Protein AF-A0A9D2KCR5-F1 (afdb_monomer)

Mean predicted aligned error: 9.75 Å

Secondary structure (DSSP, 8-state):
---HHHHTT------------S-HHHHHHHHHHIIIIIHHHHHHHHHHHHHHHHHHHHHHTTS--S-HHHHHHHHHHHHHHHHHHHHHHGGG--SHHHHHHHHHHHHHHHHHHHHHHHHHHHHHHHSS--HHHHHHHHHHHHHHHHHHHHHHHHHHHHHHHHHHHHHHHHHHHTTTTSS--

Solvent-accessible surface area (backbone atoms only — not comparable to full-atom values): 10513 Å² total; per-residue (Å²): 132,78,61,65,75,64,66,74,69,74,83,79,88,85,82,84,72,86,80,81,91,62,57,61,66,58,47,51,52,37,46,47,50,38,59,71,73,49,42,58,57,44,52,54,36,50,53,54,38,51,56,44,50,53,50,45,51,31,34,78,72,68,76,38,88,67,61,60,68,62,46,49,50,53,40,50,53,37,52,52,50,38,52,51,51,51,61,72,48,48,81,74,45,77,41,70,61,60,40,48,41,52,53,48,53,53,50,49,56,51,52,51,48,53,53,52,50,52,53,51,54,46,26,73,75,64,79,50,82,51,69,74,53,52,52,51,51,47,66,71,42,45,66,59,52,52,51,50,47,51,54,44,47,35,33,49,49,53,55,46,50,59,62,50,54,62,66,60,60,61,59,56,65,64,60,71,73,70,80,79,127

Structure (mmCIF, N/CA/C/O backbone):
data_AF-A0A9D2KCR5-F1
#
_entry.id   AF-A0A9D2KCR5-F1
#
loop_
_atom_site.group_PDB
_atom_site.id
_atom_site.type_symbol
_atom_site.label_atom_id
_atom_site.label_alt_id
_atom_site.label_comp_id
_atom_site.label_asym_id
_atom_site.label_entity_id
_atom_site.label_seq_id
_atom_site.pdbx_PDB_ins_code
_atom_site.Cartn_x
_atom_site.Cartn_y
_atom_site.Cartn_z
_atom_site.occupancy
_atom_site.B_iso_or_equiv
_atom_site.auth_seq_id
_atom_site.auth_comp_id
_atom_site.auth_asym_id
_atom_site.auth_atom_id
_atom_site.pdbx_PDB_model_num
ATOM 1 N N . MET A 1 1 ? 2.783 -10.255 22.895 1.00 39.69 1 MET A N 1
ATOM 2 C CA . MET A 1 1 ? 1.742 -10.521 21.880 1.00 39.69 1 MET A CA 1
ATOM 3 C C . MET A 1 1 ? 2.266 -9.993 20.554 1.00 39.69 1 MET A C 1
ATOM 5 O O . MET A 1 1 ? 2.788 -8.886 20.535 1.00 39.69 1 MET A O 1
ATOM 9 N N . LYS A 1 2 ? 2.327 -10.847 19.525 1.00 41.62 2 LYS A N 1
ATOM 10 C CA . LYS A 1 2 ? 2.995 -10.549 18.247 1.00 41.62 2 LYS A CA 1
ATOM 11 C C . LYS A 1 2 ? 2.178 -9.501 17.489 1.00 41.62 2 LYS A C 1
ATOM 13 O O . LYS A 1 2 ? 0.972 -9.672 17.373 1.00 41.62 2 LYS A O 1
ATOM 18 N N . LYS A 1 3 ? 2.838 -8.445 17.002 1.00 45.56 3 LYS A N 1
ATOM 19 C CA . LYS A 1 3 ? 2.246 -7.369 16.193 1.00 45.56 3 LYS A CA 1
ATOM 20 C C . LYS A 1 3 ? 1.501 -7.987 15.001 1.00 45.56 3 LYS A C 1
ATOM 22 O O . LYS A 1 3 ? 2.139 -8.480 14.066 1.00 45.56 3 LYS A O 1
ATOM 27 N N . LEU A 1 4 ? 0.173 -8.042 15.088 1.00 49.22 4 LEU A N 1
ATOM 28 C CA . LEU A 1 4 ? -0.696 -8.797 14.180 1.00 49.22 4 LEU A CA 1
ATOM 29 C C . LEU A 1 4 ? -0.550 -8.290 12.736 1.00 49.22 4 LEU A C 1
ATOM 31 O O . LEU A 1 4 ? -0.383 -9.088 11.816 1.00 49.22 4 LEU A O 1
ATOM 35 N N . LEU A 1 5 ? -0.501 -6.966 12.559 1.00 50.56 5 LEU A N 1
ATOM 36 C CA . LEU A 1 5 ? -0.357 -6.323 11.251 1.00 50.56 5 LEU A CA 1
ATOM 37 C C . LEU A 1 5 ? 1.034 -6.522 10.633 1.00 50.56 5 LEU A C 1
ATOM 39 O O . LEU A 1 5 ? 1.146 -6.729 9.428 1.00 50.56 5 LEU A O 1
ATOM 43 N N . ILE A 1 6 ? 2.091 -6.529 11.452 1.00 50.03 6 ILE A N 1
ATOM 44 C CA . ILE A 1 6 ? 3.472 -6.727 10.977 1.00 50.03 6 ILE A CA 1
ATOM 45 C C . ILE A 1 6 ? 3.728 -8.192 10.597 1.00 50.03 6 ILE A C 1
ATOM 47 O O . ILE A 1 6 ? 4.463 -8.477 9.655 1.00 50.03 6 ILE A O 1
ATOM 51 N N . THR A 1 7 ? 3.089 -9.137 11.292 1.00 44.44 7 THR A N 1
ATOM 52 C CA . THR A 1 7 ? 3.279 -10.577 11.042 1.00 44.44 7 THR A CA 1
ATOM 53 C C . THR A 1 7 ? 2.619 -11.028 9.729 1.00 44.44 7 THR A C 1
ATOM 55 O O . THR A 1 7 ? 3.135 -11.919 9.062 1.00 44.44 7 THR A O 1
ATOM 58 N N . LEU A 1 8 ? 1.535 -10.372 9.303 1.00 46.03 8 LEU A N 1
ATOM 59 C CA . LEU A 1 8 ? 0.873 -10.617 8.012 1.00 46.03 8 LEU A CA 1
ATOM 60 C C . LEU A 1 8 ? 1.656 -10.067 6.800 1.00 46.03 8 LEU A C 1
ATOM 62 O O . LEU A 1 8 ? 1.304 -10.361 5.661 1.00 46.03 8 LEU A O 1
ATOM 66 N N . LEU A 1 9 ? 2.723 -9.292 7.026 1.00 47.50 9 LEU A N 1
ATOM 67 C CA . LEU A 1 9 ? 3.439 -8.546 5.985 1.00 47.50 9 LEU A CA 1
ATOM 68 C C . LEU A 1 9 ? 4.612 -9.318 5.339 1.00 47.50 9 LEU A C 1
ATOM 70 O O . LEU A 1 9 ? 5.117 -8.879 4.309 1.00 47.50 9 LEU A O 1
ATOM 74 N N . PHE A 1 10 ? 5.041 -10.452 5.913 1.00 38.12 10 PHE A N 1
ATOM 75 C CA . PHE A 1 10 ? 6.362 -11.061 5.647 1.00 38.12 10 PHE A CA 1
ATOM 76 C C . PHE A 1 10 ? 6.374 -12.404 4.892 1.00 38.12 10 PHE A C 1
ATOM 78 O O . PHE A 1 10 ? 7.336 -13.166 4.980 1.00 38.12 10 PHE A O 1
ATOM 85 N N . VAL A 1 11 ? 5.327 -12.726 4.137 1.00 39.50 11 VAL A N 1
ATOM 86 C CA . VAL A 1 11 ? 5.097 -14.106 3.701 1.00 39.50 11 VAL A CA 1
ATOM 87 C C . VAL A 1 11 ? 5.237 -14.302 2.173 1.00 39.50 11 VAL A C 1
ATOM 89 O O . VAL A 1 11 ? 4.313 -14.053 1.409 1.00 39.50 11 VAL A O 1
ATOM 92 N N . PHE A 1 12 ? 6.418 -14.834 1.816 1.00 39.56 12 PHE A N 1
ATOM 93 C CA . PHE A 1 12 ? 6.778 -15.751 0.712 1.00 39.56 12 PHE A CA 1
ATOM 94 C C . PHE A 1 12 ? 7.396 -15.249 -0.613 1.00 39.56 12 PHE A C 1
ATOM 96 O O . PHE A 1 12 ? 6.789 -14.569 -1.433 1.00 39.56 12 PHE A O 1
ATOM 103 N N . ILE A 1 13 ? 8.624 -15.752 -0.820 1.00 42.72 13 ILE A N 1
ATOM 104 C CA . ILE A 1 13 ? 9.398 -15.885 -2.060 1.00 42.72 13 ILE A CA 1
ATOM 105 C C . ILE A 1 13 ? 9.227 -17.337 -2.545 1.00 42.72 13 ILE A C 1
ATOM 107 O O . ILE A 1 13 ? 9.381 -18.251 -1.735 1.00 42.72 13 ILE A O 1
ATOM 111 N N . THR A 1 14 ? 8.951 -17.552 -3.837 1.00 39.84 14 THR A N 1
ATOM 112 C CA . THR A 1 14 ? 9.667 -18.449 -4.788 1.00 39.84 14 THR A CA 1
ATOM 113 C C . THR A 1 14 ? 8.770 -18.938 -5.941 1.00 39.84 14 THR A C 1
ATOM 115 O O . THR A 1 14 ? 7.609 -19.270 -5.735 1.00 39.84 14 THR A O 1
ATOM 118 N N . ALA A 1 15 ? 9.407 -19.056 -7.119 1.00 34.38 15 ALA A N 1
ATOM 119 C CA . ALA A 1 15 ? 9.077 -19.864 -8.308 1.00 34.38 15 ALA A CA 1
ATOM 120 C C . ALA A 1 15 ? 8.532 -19.151 -9.576 1.00 34.38 15 ALA A C 1
ATOM 122 O O . ALA A 1 15 ? 7.336 -19.007 -9.792 1.00 34.38 15 ALA A O 1
ATOM 123 N N . GLY A 1 16 ? 9.508 -18.785 -10.422 1.00 34.06 16 GLY A N 1
ATOM 124 C CA . GLY A 1 16 ? 9.622 -18.849 -11.892 1.00 34.06 16 GLY A CA 1
ATOM 125 C C . GLY A 1 16 ? 8.419 -18.949 -12.843 1.00 34.06 16 GLY A C 1
ATOM 126 O O . GLY A 1 16 ? 7.709 -19.946 -12.858 1.00 34.06 16 GLY A O 1
ATOM 127 N N . LEU A 1 17 ? 8.399 -18.022 -13.812 1.00 33.78 17 LEU A N 1
ATOM 128 C CA . LEU A 1 17 ? 8.404 -18.283 -15.265 1.00 33.78 17 LEU A CA 1
ATOM 129 C C . LEU A 1 17 ? 8.920 -17.024 -15.993 1.00 33.78 17 LEU A C 1
ATOM 131 O O . LEU A 1 17 ? 8.581 -15.903 -15.624 1.00 33.78 17 LEU A O 1
ATOM 135 N N . CYS A 1 18 ? 9.807 -17.213 -16.973 1.00 41.25 18 CYS A N 1
ATOM 136 C CA . 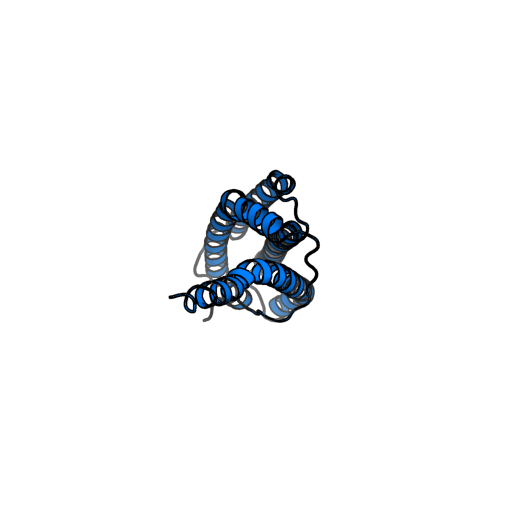CYS A 1 18 ? 10.602 -16.162 -17.609 1.00 41.25 18 CYS A CA 1
ATOM 137 C C . CYS A 1 18 ? 10.101 -15.896 -19.031 1.00 41.25 18 CYS A C 1
ATOM 139 O O . CYS A 1 18 ? 10.096 -16.827 -19.827 1.00 41.25 18 CYS A O 1
ATOM 141 N N . PHE A 1 19 ? 9.777 -14.640 -19.348 1.00 41.84 19 PHE A N 1
ATOM 142 C CA . PHE A 1 19 ? 9.933 -14.064 -20.688 1.00 41.84 19 PHE A CA 1
ATOM 143 C C . PHE A 1 19 ? 10.240 -12.570 -20.513 1.00 41.84 19 PHE A C 1
ATOM 145 O O . PHE A 1 19 ? 9.329 -11.770 -20.318 1.00 41.84 19 PHE A O 1
ATOM 152 N N . ALA A 1 20 ? 11.526 -12.206 -20.512 1.00 57.03 20 ALA A N 1
ATOM 153 C CA . ALA A 1 20 ? 11.928 -10.818 -20.726 1.00 57.03 20 ALA A CA 1
ATOM 154 C C . ALA A 1 20 ? 11.802 -10.532 -22.232 1.00 57.03 20 ALA A C 1
ATOM 156 O O . ALA A 1 20 ? 12.386 -11.248 -23.045 1.00 57.03 20 ALA A O 1
ATOM 157 N N . GLY A 1 21 ? 10.976 -9.556 -22.598 1.00 63.78 21 GLY A N 1
ATOM 158 C CA . GLY A 1 21 ? 10.816 -9.064 -23.965 1.00 63.78 21 GLY A CA 1
ATOM 159 C C . GLY A 1 21 ? 11.800 -7.944 -24.317 1.00 63.78 21 GLY A C 1
ATOM 160 O O . GLY A 1 21 ? 12.014 -7.695 -25.501 1.00 63.78 21 GLY A O 1
ATOM 161 N N . SER A 1 22 ? 12.401 -7.297 -23.313 1.00 78.19 22 SER A N 1
ATOM 162 C CA . SER A 1 22 ? 13.404 -6.234 -23.481 1.00 78.19 22 SER A CA 1
ATOM 163 C C . SER A 1 22 ? 14.833 -6.753 -23.322 1.00 78.19 22 SER A C 1
ATOM 165 O O . SER A 1 22 ? 15.065 -7.792 -22.695 1.00 78.19 22 SER A O 1
ATOM 167 N N . SER A 1 23 ? 15.814 -6.006 -23.837 1.00 83.19 23 SER A N 1
ATOM 168 C CA . SER A 1 23 ? 17.224 -6.325 -23.593 1.00 83.19 23 SER A CA 1
ATOM 169 C C . SER A 1 23 ? 17.607 -6.118 -22.122 1.00 83.19 23 SER A C 1
ATOM 171 O O . SER A 1 23 ? 17.010 -5.325 -21.389 1.00 83.19 23 SER A O 1
ATOM 173 N N . MET A 1 24 ? 18.641 -6.833 -21.681 1.00 82.12 24 MET A N 1
ATOM 174 C CA . MET A 1 24 ? 19.144 -6.767 -20.308 1.00 82.12 24 MET A CA 1
ATOM 175 C C . MET A 1 24 ? 19.605 -5.349 -19.932 1.00 82.12 24 MET A C 1
ATOM 177 O O . MET A 1 24 ? 19.370 -4.888 -18.815 1.00 82.12 24 MET A O 1
ATOM 181 N N . GLU A 1 25 ? 20.242 -4.648 -20.865 1.00 84.50 25 GLU A N 1
ATOM 182 C CA . GLU A 1 25 ? 20.737 -3.281 -20.724 1.00 84.50 25 GLU A CA 1
ATOM 183 C C . GLU A 1 25 ? 19.596 -2.274 -20.560 1.00 84.50 25 GLU A C 1
ATOM 185 O O . GLU A 1 25 ? 19.659 -1.432 -19.662 1.00 84.50 25 GLU A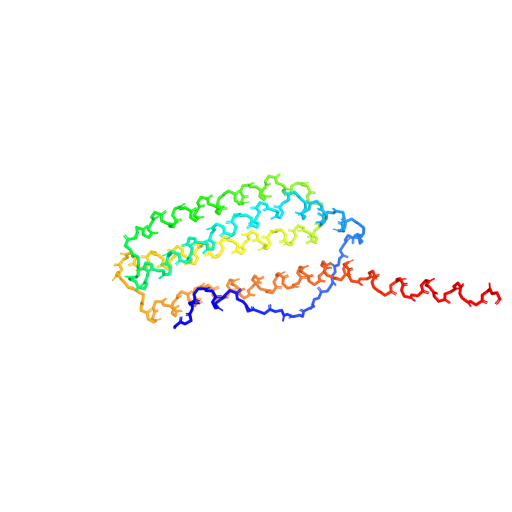 O 1
ATOM 190 N N . GLU A 1 26 ? 18.536 -2.387 -21.365 1.00 86.19 26 GLU A N 1
ATOM 191 C CA . GLU A 1 26 ? 17.348 -1.528 -21.261 1.00 86.19 26 GLU A CA 1
ATOM 192 C C . GLU A 1 26 ? 16.656 -1.709 -19.907 1.0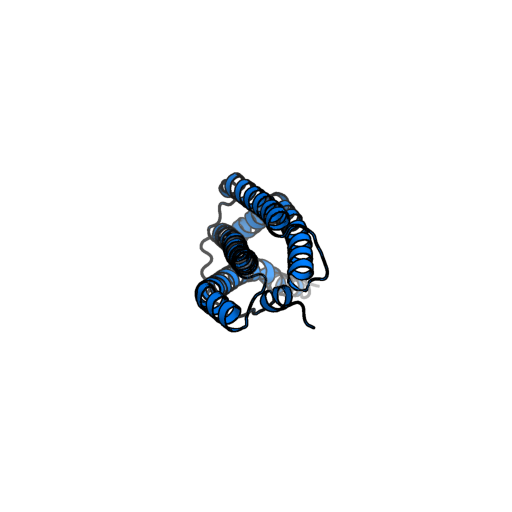0 86.19 26 GLU A C 1
ATOM 194 O O . GLU A 1 26 ? 16.327 -0.725 -19.243 1.00 86.19 26 GLU A O 1
ATOM 199 N N . ILE A 1 27 ? 16.507 -2.958 -19.448 1.00 84.75 27 ILE A N 1
ATOM 200 C CA . ILE A 1 27 ? 15.905 -3.259 -18.141 1.00 84.75 27 ILE A CA 1
ATOM 201 C C . ILE A 1 27 ? 16.770 -2.687 -17.013 1.00 84.75 27 ILE A C 1
ATOM 203 O O . ILE A 1 27 ? 16.240 -2.083 -16.083 1.00 84.75 27 ILE A O 1
ATOM 207 N N . LYS A 1 28 ? 18.102 -2.829 -17.082 1.00 85.38 28 LYS A N 1
ATOM 208 C CA . LYS A 1 28 ? 19.024 -2.252 -16.086 1.00 85.38 28 LYS A CA 1
ATOM 209 C C . LYS A 1 28 ? 18.951 -0.729 -16.050 1.00 85.38 28 LYS A C 1
ATOM 211 O O . LYS A 1 28 ? 18.963 -0.157 -14.961 1.00 85.38 28 LYS A O 1
ATOM 216 N N . GLN A 1 29 ? 18.892 -0.077 -17.209 1.00 89.44 29 GLN A N 1
ATOM 217 C CA . GLN A 1 29 ? 18.794 1.377 -17.295 1.00 89.44 29 GLN A CA 1
ATOM 218 C C . GLN A 1 29 ? 17.494 1.876 -16.659 1.00 89.44 29 GLN A C 1
ATOM 220 O O . GLN A 1 29 ? 17.530 2.752 -15.794 1.00 89.44 29 GLN A O 1
ATOM 225 N N . ASP A 1 30 ? 16.363 1.284 -17.035 1.00 88.38 30 ASP A N 1
ATOM 226 C CA . ASP A 1 30 ? 15.059 1.637 -16.479 1.00 88.38 30 ASP A CA 1
ATOM 227 C C . ASP A 1 30 ? 14.961 1.329 -14.986 1.00 88.38 30 ASP A C 1
ATOM 229 O O . ASP A 1 30 ? 14.415 2.125 -14.226 1.00 88.38 30 ASP A O 1
ATOM 233 N N . LEU A 1 31 ? 15.527 0.206 -14.537 1.00 86.44 31 LEU A N 1
ATOM 234 C CA . LEU A 1 31 ? 15.596 -0.130 -13.118 1.00 86.44 31 LEU A CA 1
ATOM 235 C C . LEU A 1 31 ? 16.493 0.855 -12.355 1.00 86.44 31 LEU A C 1
ATOM 237 O O . LEU A 1 31 ? 16.207 1.188 -11.206 1.00 86.44 31 LEU A O 1
ATOM 241 N N . GLY A 1 32 ? 17.549 1.362 -12.996 1.00 83.94 32 GLY A N 1
ATOM 242 C CA . GLY A 1 32 ? 18.367 2.459 -12.492 1.00 83.94 32 GLY A CA 1
ATOM 243 C C . GLY A 1 32 ? 17.528 3.708 -12.233 1.00 83.94 32 GLY A C 1
ATOM 244 O O . GLY A 1 32 ? 17.505 4.188 -11.104 1.00 83.94 32 GLY A O 1
ATOM 245 N N . VAL A 1 33 ? 16.775 4.169 -13.238 1.00 87.75 33 VAL A N 1
ATOM 246 C CA . VAL A 1 33 ? 15.839 5.306 -13.115 1.00 87.75 33 VAL A CA 1
ATOM 247 C C . VAL A 1 33 ? 14.788 5.043 -12.035 1.00 87.75 33 VAL A C 1
ATOM 249 O O . VAL A 1 33 ? 14.525 5.902 -11.192 1.00 87.75 33 VAL A O 1
ATOM 252 N N . TYR A 1 34 ? 14.211 3.840 -12.008 1.00 86.81 34 TYR A N 1
ATOM 253 C CA . TYR A 1 34 ? 13.238 3.447 -10.995 1.00 86.81 34 TYR A CA 1
ATOM 254 C C . TYR A 1 34 ? 13.821 3.587 -9.586 1.00 86.81 34 TYR A C 1
ATOM 256 O O . TYR A 1 34 ? 13.206 4.192 -8.708 1.00 86.81 34 TYR A O 1
ATOM 264 N N . ASN A 1 35 ? 15.027 3.069 -9.361 1.00 85.56 35 ASN A N 1
ATOM 265 C CA . ASN A 1 35 ? 15.655 3.053 -8.045 1.00 85.56 35 ASN A CA 1
ATOM 266 C C . ASN A 1 35 ? 16.159 4.423 -7.584 1.00 85.56 35 ASN A C 1
ATOM 268 O O . ASN A 1 35 ? 16.195 4.663 -6.378 1.00 85.56 35 ASN A O 1
ATOM 272 N N . THR A 1 36 ? 16.536 5.316 -8.499 1.00 82.81 36 THR A N 1
ATOM 273 C CA . THR A 1 36 ? 17.057 6.647 -8.153 1.00 82.81 36 THR A CA 1
ATOM 274 C C . THR A 1 36 ? 15.965 7.708 -8.060 1.00 82.81 36 THR A C 1
ATOM 276 O O . THR A 1 36 ? 16.040 8.577 -7.194 1.00 82.81 36 THR A O 1
ATOM 279 N N . GLU A 1 37 ? 14.937 7.647 -8.907 1.00 87.31 37 GLU A N 1
ATOM 280 C CA . GLU A 1 37 ? 13.931 8.712 -9.017 1.00 87.31 37 GLU A CA 1
ATOM 281 C C . GLU A 1 37 ? 12.575 8.328 -8.418 1.00 87.31 37 GLU A C 1
ATOM 283 O O . GLU A 1 37 ? 11.843 9.189 -7.917 1.00 87.31 37 GLU A O 1
ATOM 288 N N . ILE A 1 38 ? 12.221 7.039 -8.454 1.00 86.50 38 ILE A N 1
ATOM 289 C CA . ILE A 1 38 ? 10.886 6.568 -8.069 1.00 86.50 38 ILE A CA 1
ATOM 290 C C . ILE A 1 38 ? 10.905 5.997 -6.651 1.00 86.50 38 ILE A C 1
ATOM 292 O O . ILE A 1 38 ? 10.216 6.511 -5.766 1.00 86.50 38 ILE A O 1
ATOM 296 N N . ASN A 1 39 ? 11.734 4.978 -6.429 1.00 87.38 39 ASN A N 1
ATOM 297 C CA . ASN A 1 39 ? 11.781 4.182 -5.207 1.00 87.38 39 ASN A CA 1
ATOM 298 C C . ASN A 1 39 ? 12.039 4.989 -3.919 1.00 87.38 39 ASN A C 1
ATOM 300 O O . ASN A 1 39 ? 11.368 4.711 -2.927 1.00 87.38 39 ASN A O 1
ATOM 304 N N . PRO A 1 40 ? 12.912 6.017 -3.882 1.00 88.56 40 PRO A N 1
ATOM 305 C CA . PRO A 1 40 ? 13.202 6.718 -2.631 1.00 88.56 40 PRO A CA 1
ATOM 306 C C . PRO A 1 40 ? 11.967 7.380 -2.008 1.00 88.56 40 PRO A C 1
ATOM 308 O O . PRO A 1 40 ? 11.782 7.314 -0.795 1.00 88.56 40 PRO A O 1
ATOM 311 N N . LYS A 1 41 ? 11.074 7.956 -2.828 1.00 86.38 41 LYS A N 1
ATOM 312 C CA . LYS A 1 41 ? 9.821 8.541 -2.323 1.00 86.38 41 LYS A CA 1
ATOM 313 C C . LYS A 1 41 ? 8.806 7.482 -1.897 1.00 86.38 41 LYS A C 1
ATOM 315 O O . LYS A 1 41 ? 8.045 7.726 -0.966 1.00 86.38 41 LYS A O 1
ATOM 320 N N . ILE A 1 42 ? 8.797 6.319 -2.556 1.00 87.06 42 ILE A N 1
ATOM 321 C CA . ILE A 1 42 ? 7.968 5.183 -2.132 1.00 87.06 42 ILE A CA 1
ATOM 322 C C . ILE A 1 42 ? 8.425 4.720 -0.746 1.00 87.06 42 ILE A C 1
ATOM 324 O O . ILE A 1 42 ? 7.604 4.621 0.160 1.00 87.06 42 ILE A O 1
ATOM 328 N N . VAL A 1 43 ? 9.728 4.492 -0.559 1.00 84.25 43 VAL A N 1
ATOM 329 C CA . VAL A 1 43 ? 10.311 4.038 0.713 1.00 84.25 43 VAL A CA 1
ATOM 330 C C . VAL A 1 43 ? 10.056 5.041 1.841 1.00 84.25 43 VAL A C 1
ATOM 332 O O . VAL A 1 43 ? 9.629 4.638 2.921 1.00 84.25 43 VAL A O 1
ATOM 335 N N . ASP A 1 44 ? 10.254 6.338 1.595 1.00 85.06 44 ASP A N 1
ATOM 336 C CA . ASP A 1 44 ? 9.951 7.392 2.574 1.00 85.06 44 ASP A CA 1
ATOM 337 C C . ASP A 1 44 ? 8.463 7.401 2.971 1.00 85.06 44 ASP A C 1
ATOM 339 O O . ASP A 1 44 ? 8.130 7.405 4.158 1.00 85.06 44 ASP A O 1
ATOM 343 N N . GLY A 1 45 ? 7.558 7.335 1.990 1.00 85.06 45 GLY A N 1
ATOM 344 C CA . GLY A 1 45 ? 6.120 7.275 2.243 1.00 85.06 45 GLY A CA 1
ATOM 345 C C . GLY A 1 45 ? 5.703 6.016 3.010 1.00 85.06 45 GLY A C 1
ATOM 346 O O . GLY A 1 45 ? 4.930 6.103 3.963 1.00 85.06 45 GLY A O 1
ATOM 347 N N . LEU A 1 46 ? 6.249 4.851 2.650 1.00 87.12 46 LEU A N 1
ATOM 348 C CA . LEU A 1 46 ? 5.977 3.583 3.333 1.00 87.12 46 LEU A CA 1
ATOM 349 C C . LEU A 1 46 ? 6.490 3.574 4.775 1.00 87.12 46 LEU A C 1
ATOM 351 O O . LEU A 1 46 ? 5.785 3.086 5.652 1.00 87.12 46 LEU A O 1
ATOM 355 N N . SER A 1 47 ? 7.662 4.154 5.034 1.00 85.62 47 SER A N 1
ATOM 356 C CA . SER A 1 47 ? 8.206 4.295 6.391 1.00 85.62 47 SER A CA 1
ATOM 357 C C . SER A 1 47 ? 7.277 5.124 7.288 1.00 85.62 47 SER A C 1
ATOM 359 O O . SER A 1 47 ? 6.983 4.746 8.422 1.00 85.62 47 SER A O 1
ATOM 361 N N . LYS A 1 48 ? 6.717 6.218 6.757 1.00 90.81 48 LYS A N 1
ATOM 362 C CA . LYS A 1 48 ? 5.715 7.030 7.468 1.00 90.81 48 LYS A CA 1
ATOM 363 C C . LYS A 1 48 ? 4.421 6.252 7.707 1.00 90.81 48 LYS A C 1
ATOM 365 O O . LYS A 1 48 ? 3.880 6.294 8.805 1.00 90.81 48 LYS A O 1
ATOM 370 N N . ILE A 1 49 ? 3.943 5.509 6.707 1.00 90.62 49 ILE A N 1
ATOM 371 C CA . ILE A 1 49 ? 2.762 4.644 6.852 1.00 90.62 49 ILE A CA 1
ATOM 372 C C . ILE A 1 49 ? 2.989 3.591 7.942 1.00 90.62 49 ILE A C 1
ATOM 374 O O . ILE A 1 49 ? 2.096 3.366 8.751 1.00 90.62 49 ILE A O 1
ATOM 378 N N . GLU A 1 50 ? 4.170 2.973 8.003 1.00 87.69 50 GLU A N 1
ATOM 379 C CA . GLU A 1 50 ? 4.504 1.978 9.025 1.00 87.69 50 GLU A CA 1
ATOM 380 C C . GLU A 1 50 ? 4.410 2.561 10.442 1.00 87.69 50 GLU A C 1
ATOM 382 O O . GLU A 1 50 ? 3.835 1.932 11.333 1.00 87.69 50 GLU A O 1
ATOM 387 N N . GLN A 1 51 ? 4.903 3.785 10.649 1.00 90.81 51 GLN A N 1
ATOM 388 C CA . GLN A 1 51 ? 4.786 4.481 11.935 1.00 90.81 51 GLN A CA 1
ATOM 389 C C . GLN A 1 51 ? 3.322 4.690 12.341 1.00 90.81 51 GLN A C 1
ATOM 391 O O . GLN A 1 51 ? 2.951 4.415 13.484 1.00 90.81 51 GLN A O 1
ATOM 396 N N . GLU A 1 52 ? 2.474 5.110 11.404 1.00 92.94 52 GLU A N 1
ATOM 397 C CA . GLU A 1 52 ? 1.044 5.296 11.664 1.00 92.94 52 GLU A CA 1
ATOM 398 C C . GLU A 1 52 ? 0.304 3.963 11.861 1.00 92.94 52 GLU A C 1
ATOM 400 O O . GLU A 1 52 ? -0.608 3.878 12.681 1.00 92.94 52 GLU A O 1
ATOM 405 N N . MET A 1 53 ? 0.712 2.887 11.180 1.00 90.62 53 MET A N 1
ATOM 406 C CA . MET A 1 53 ? 0.168 1.542 11.414 1.00 90.62 53 MET A CA 1
ATOM 407 C C . MET A 1 53 ? 0.491 1.034 12.822 1.00 90.62 53 MET A C 1
ATOM 409 O O . MET A 1 53 ? -0.370 0.437 13.465 1.00 90.62 53 MET A O 1
ATOM 413 N N . ILE A 1 54 ? 1.695 1.311 13.331 1.00 92.69 54 ILE A N 1
ATOM 414 C CA . ILE A 1 54 ? 2.062 1.017 14.725 1.00 92.69 54 ILE A CA 1
ATOM 415 C C . ILE A 1 54 ? 1.175 1.810 15.694 1.00 92.69 54 ILE A C 1
ATOM 417 O O . ILE A 1 54 ? 0.755 1.285 16.725 1.00 92.69 54 ILE A O 1
ATOM 421 N N . GLU A 1 55 ? 0.869 3.070 15.383 1.00 94.50 55 GLU A N 1
ATOM 422 C CA . GLU A 1 55 ? -0.046 3.865 16.200 1.00 94.50 55 GLU A CA 1
ATOM 423 C C . GLU A 1 55 ? -1.483 3.321 16.148 1.00 94.50 55 GLU A C 1
ATOM 425 O O . GLU A 1 55 ? -2.139 3.261 17.187 1.00 94.50 55 GLU A O 1
ATOM 430 N N . ILE A 1 56 ? -1.958 2.865 14.985 1.00 94.25 56 ILE A N 1
ATOM 431 C CA . ILE A 1 56 ? -3.248 2.171 14.856 1.00 94.25 56 ILE A CA 1
ATOM 432 C C . ILE A 1 56 ? -3.272 0.930 15.751 1.00 94.25 56 ILE A C 1
ATOM 434 O O . ILE A 1 56 ? -4.205 0.795 16.540 1.00 94.25 56 ILE A O 1
ATOM 438 N N . ASP A 1 57 ? -2.241 0.080 15.702 1.00 92.69 57 ASP A N 1
ATOM 439 C CA . ASP A 1 57 ? -2.116 -1.083 16.592 1.00 92.69 57 ASP A CA 1
ATOM 440 C C . ASP A 1 57 ? -2.205 -0.663 18.069 1.00 92.69 57 ASP A C 1
ATOM 442 O O . ASP A 1 57 ? -2.960 -1.252 18.843 1.00 92.69 57 ASP A O 1
ATOM 446 N N . ASN A 1 58 ? -1.515 0.412 18.466 1.00 94.62 58 ASN A N 1
ATOM 447 C CA . ASN A 1 58 ? -1.583 0.924 19.836 1.00 94.62 58 ASN A CA 1
ATOM 448 C C . ASN A 1 58 ? -2.993 1.393 20.227 1.00 94.62 58 ASN A C 1
ATOM 450 O O . ASN A 1 58 ? -3.391 1.209 21.378 1.00 94.62 58 ASN A O 1
ATOM 454 N N . VAL A 1 59 ? -3.753 2.005 19.313 1.00 94.25 59 VAL A N 1
ATOM 455 C CA . VAL A 1 59 ? -5.148 2.394 19.579 1.00 94.25 59 VAL A CA 1
ATOM 456 C C . VAL A 1 59 ? -6.040 1.159 19.708 1.00 94.25 59 VAL A C 1
ATOM 458 O O . VAL A 1 59 ? -6.820 1.079 20.655 1.00 94.25 59 VAL A O 1
ATOM 461 N N . LEU A 1 60 ? -5.899 0.179 18.810 1.00 92.25 60 LEU A N 1
ATOM 462 C CA . LEU A 1 60 ? -6.666 -1.073 18.842 1.00 92.25 60 LEU A CA 1
ATOM 463 C C . LEU A 1 60 ? -6.398 -1.887 20.118 1.00 92.25 60 LEU A C 1
ATOM 465 O O . LEU A 1 60 ? -7.307 -2.518 20.652 1.00 92.25 60 LEU A O 1
ATOM 469 N N . GLU A 1 61 ? -5.169 -1.842 20.637 1.00 93.00 61 GLU A N 1
ATOM 470 C CA . GLU A 1 61 ? -4.771 -2.479 21.898 1.00 93.00 61 GLU A CA 1
ATOM 471 C C . GLU A 1 61 ? -5.119 -1.643 23.149 1.00 93.00 61 GLU A C 1
ATOM 473 O O . GLU A 1 61 ? -4.799 -2.043 24.269 1.00 93.00 61 GLU A O 1
ATOM 478 N N . GLY A 1 62 ? -5.738 -0.467 22.990 1.00 92.44 62 GLY A N 1
ATOM 479 C CA . GLY A 1 62 ? -6.086 0.434 24.094 1.00 92.44 62 GLY A CA 1
ATOM 480 C C . GLY A 1 62 ? -4.889 1.128 24.762 1.00 92.44 62 GLY A C 1
ATOM 481 O O . GLY A 1 62 ? -5.043 1.752 25.812 1.00 92.44 62 GLY A O 1
ATOM 482 N N . LYS A 1 63 ? -3.695 1.045 24.164 1.00 94.94 63 LYS A N 1
ATOM 483 C CA . LYS A 1 63 ? -2.455 1.692 24.630 1.00 94.94 63 LYS A CA 1
ATOM 484 C C . LYS A 1 63 ? -2.370 3.166 24.242 1.00 94.94 63 LYS A C 1
ATOM 486 O O . LYS A 1 63 ? -1.610 3.915 24.851 1.00 94.94 63 LYS A O 1
ATOM 491 N N . SER A 1 64 ? -3.140 3.585 23.242 1.00 94.38 64 SER A N 1
ATOM 492 C CA . SER A 1 64 ? -3.234 4.969 22.788 1.00 94.38 64 SER A CA 1
ATOM 493 C C . SER A 1 64 ? -4.684 5.442 22.754 1.00 94.38 64 SER A C 1
ATOM 495 O O . SER A 1 64 ? -5.597 4.686 22.431 1.00 94.38 64 SER A O 1
ATOM 497 N N . LYS A 1 65 ? -4.888 6.723 23.081 1.00 93.25 65 LYS A N 1
ATOM 498 C CA . LYS A 1 65 ? -6.185 7.417 22.990 1.00 93.25 65 LYS A CA 1
ATOM 499 C C . LYS A 1 65 ? -6.278 8.335 21.769 1.00 93.25 65 LYS A C 1
ATOM 501 O O . LYS A 1 65 ? -7.215 9.128 21.674 1.00 93.25 65 LYS A O 1
ATOM 506 N N . LYS A 1 66 ? -5.295 8.290 20.861 1.00 95.00 66 LYS A N 1
ATOM 507 C CA . LYS A 1 66 ? -5.350 9.069 19.620 1.00 95.00 66 LYS A CA 1
ATOM 508 C C . LYS A 1 66 ? -6.560 8.647 18.786 1.00 95.00 66 LYS A C 1
ATOM 510 O O . LYS A 1 66 ? -7.014 7.506 18.833 1.00 95.00 66 LYS A O 1
ATOM 515 N N . ASN A 1 67 ? -7.083 9.584 18.000 1.00 95.75 67 ASN A N 1
ATOM 516 C CA . ASN A 1 67 ? -8.201 9.300 17.113 1.00 95.75 67 ASN A CA 1
ATOM 517 C C . ASN A 1 67 ? -7.724 8.462 15.913 1.00 95.75 67 ASN A C 1
ATOM 519 O O . ASN A 1 67 ? -6.996 8.960 15.051 1.00 95.75 67 ASN A O 1
ATOM 523 N N . ILE A 1 68 ? -8.181 7.210 15.846 1.00 96.44 68 ILE A N 1
ATOM 524 C CA . ILE A 1 68 ? -7.837 6.249 14.789 1.00 96.44 68 ILE A CA 1
ATOM 525 C C . ILE A 1 68 ? -8.218 6.729 13.380 1.00 96.44 68 ILE A C 1
ATOM 527 O O . ILE A 1 68 ? -7.496 6.454 12.426 1.00 96.44 68 ILE A O 1
ATOM 531 N N . GLN A 1 69 ? -9.297 7.507 13.231 1.00 96.31 69 GLN A N 1
ATOM 532 C CA . GLN A 1 69 ? -9.702 8.069 11.938 1.00 96.31 69 GLN A CA 1
ATOM 533 C C . GLN A 1 69 ? -8.759 9.187 11.489 1.00 96.31 69 GLN A C 1
ATOM 535 O O . GLN A 1 69 ? -8.506 9.336 10.296 1.00 96.31 69 GLN A O 1
ATOM 540 N N . THR A 1 70 ? -8.219 9.970 12.426 1.00 97.00 70 THR A N 1
ATOM 541 C CA . THR A 1 70 ? -7.192 10.973 12.110 1.00 97.00 70 THR A CA 1
ATOM 542 C C . THR A 1 70 ? -5.912 10.296 11.637 1.00 97.00 70 THR A C 1
ATOM 544 O O . THR A 1 70 ? -5.347 10.717 10.633 1.00 97.00 70 THR A O 1
ATOM 547 N N . ILE A 1 71 ? -5.493 9.219 12.306 1.00 97.06 71 ILE A N 1
ATOM 548 C CA . ILE A 1 71 ? -4.316 8.437 11.909 1.00 97.06 71 ILE A CA 1
ATOM 549 C C . ILE A 1 71 ? -4.524 7.818 10.519 1.00 97.06 71 ILE A C 1
ATOM 551 O O . ILE A 1 71 ? -3.674 7.958 9.641 1.00 97.06 71 ILE A O 1
ATOM 555 N N . LEU A 1 72 ? -5.696 7.226 10.262 1.00 97.31 72 LEU A N 1
ATOM 556 C CA . LEU A 1 72 ? -6.032 6.678 8.946 1.00 97.31 72 LEU A CA 1
ATOM 557 C C . LEU A 1 72 ? -5.986 7.742 7.836 1.00 97.31 72 LEU A C 1
ATOM 559 O O . LEU A 1 72 ? -5.512 7.445 6.744 1.00 97.31 72 LEU A O 1
ATOM 563 N N . LYS A 1 73 ? -6.418 8.984 8.104 1.00 97.62 73 LYS A N 1
ATOM 564 C CA . LYS A 1 73 ? -6.290 10.096 7.142 1.00 97.62 73 LYS A CA 1
ATOM 565 C C . LYS A 1 73 ? -4.833 10.441 6.835 1.00 97.62 73 LYS A C 1
ATOM 567 O O . LYS A 1 73 ? -4.519 10.794 5.702 1.00 97.62 73 LYS A O 1
ATOM 572 N N . VAL A 1 74 ? -3.931 10.346 7.816 1.00 97.19 74 VAL A N 1
ATOM 573 C CA . VAL A 1 74 ? -2.491 10.524 7.567 1.00 97.19 74 VAL A CA 1
ATOM 574 C C . VAL A 1 74 ? -1.983 9.423 6.639 1.00 97.19 74 VAL A C 1
ATOM 576 O O . VAL A 1 74 ? -1.319 9.734 5.651 1.00 97.19 74 VAL A O 1
ATOM 579 N N . VAL A 1 75 ? -2.360 8.165 6.891 1.00 96.31 75 VAL A N 1
ATOM 580 C CA . VAL A 1 75 ? -2.024 7.037 6.007 1.00 96.31 75 VAL A CA 1
ATOM 581 C C . VAL A 1 75 ? -2.568 7.257 4.593 1.00 96.31 75 VAL A C 1
ATOM 583 O O . VAL A 1 75 ? -1.817 7.131 3.631 1.00 96.31 75 VAL A O 1
ATOM 586 N N . GLU A 1 76 ? -3.840 7.639 4.455 1.00 97.88 76 GLU A N 1
ATOM 587 C CA . GLU A 1 76 ? -4.476 7.940 3.166 1.00 97.88 76 GLU A CA 1
ATOM 588 C C . GLU A 1 76 ? -3.712 9.021 2.392 1.00 97.88 76 GLU A C 1
ATOM 590 O O . GLU A 1 76 ? -3.417 8.854 1.209 1.00 97.88 76 GLU A O 1
ATOM 595 N N . ASN A 1 77 ? -3.314 10.103 3.065 1.00 98.00 77 ASN A N 1
ATOM 596 C CA . ASN A 1 77 ? -2.532 11.171 2.447 1.00 98.00 77 ASN A CA 1
ATOM 597 C C . ASN A 1 77 ? -1.162 10.679 1.951 1.00 98.00 77 ASN A C 1
ATOM 599 O O . ASN A 1 77 ? -0.734 11.078 0.866 1.00 98.00 77 ASN A O 1
ATOM 603 N N . GLN A 1 78 ? -0.483 9.803 2.701 1.00 96.94 78 GLN A N 1
ATOM 604 C CA . GLN A 1 78 ? 0.782 9.208 2.254 1.00 96.94 78 GLN A CA 1
ATOM 605 C C . GLN A 1 78 ? 0.574 8.276 1.056 1.00 96.94 78 GLN A C 1
ATOM 607 O O . GLN A 1 78 ? 1.312 8.371 0.078 1.00 96.94 78 GLN A O 1
ATOM 612 N N . VAL A 1 79 ? -0.461 7.433 1.079 1.00 96.94 79 VAL A N 1
ATOM 613 C CA . VAL A 1 79 ? -0.813 6.542 -0.041 1.00 96.94 79 VAL A CA 1
ATOM 614 C C . VAL A 1 79 ? -1.106 7.347 -1.307 1.00 96.94 79 VAL A C 1
ATOM 616 O O . VAL A 1 79 ? -0.544 7.051 -2.361 1.00 96.94 79 VAL A O 1
ATOM 619 N N . ASN A 1 80 ? -1.902 8.414 -1.201 1.00 97.94 80 ASN A N 1
ATOM 620 C CA . ASN A 1 80 ? -2.216 9.305 -2.319 1.00 97.94 80 ASN A CA 1
ATOM 621 C C . ASN A 1 80 ? -0.968 10.021 -2.860 1.00 97.94 80 ASN A C 1
ATOM 623 O O . ASN A 1 80 ? -0.820 10.179 -4.072 1.00 97.94 80 ASN A O 1
ATOM 627 N N . SER A 1 81 ? -0.056 10.434 -1.975 1.00 97.44 81 SER A N 1
ATOM 628 C CA . SER A 1 81 ? 1.229 11.031 -2.356 1.00 97.44 81 SER A CA 1
ATOM 629 C C . SER A 1 81 ? 2.096 10.049 -3.152 1.00 97.44 81 SER A C 1
ATOM 631 O O . SER A 1 81 ? 2.604 10.398 -4.222 1.00 97.44 81 SER A O 1
ATOM 633 N N . ILE A 1 82 ? 2.207 8.802 -2.680 1.00 95.06 82 ILE A N 1
ATOM 634 C CA . ILE A 1 82 ? 2.940 7.738 -3.375 1.00 95.06 82 ILE A CA 1
ATOM 635 C C . ILE A 1 82 ? 2.300 7.446 -4.733 1.00 95.06 82 ILE A C 1
ATOM 637 O O . ILE A 1 82 ? 3.002 7.434 -5.742 1.00 95.06 82 ILE A O 1
ATOM 641 N N . GLU A 1 83 ? 0.979 7.262 -4.786 1.00 97.31 83 GLU A N 1
ATOM 642 C CA . GLU A 1 83 ? 0.261 6.984 -6.032 1.00 97.31 83 GLU A CA 1
ATOM 643 C C . GLU A 1 83 ?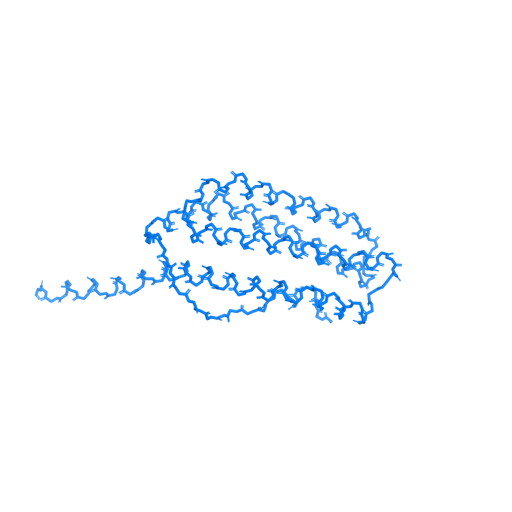 0.460 8.096 -7.064 1.00 97.31 83 GLU A C 1
ATOM 645 O O . GLU A 1 83 ? 0.731 7.812 -8.234 1.00 97.31 83 GLU A O 1
ATOM 650 N N . LYS A 1 84 ? 0.342 9.358 -6.642 1.00 97.81 84 LYS A N 1
ATOM 651 C CA . LYS A 1 84 ? 0.562 10.508 -7.518 1.00 97.81 84 LYS A CA 1
ATOM 652 C C . LYS A 1 84 ? 1.982 10.498 -8.077 1.00 97.81 84 LYS A C 1
ATOM 654 O O . LYS A 1 84 ? 2.148 10.586 -9.291 1.00 97.81 84 LYS A O 1
ATOM 659 N N . HIS A 1 85 ? 2.985 10.336 -7.213 1.00 95.56 85 HIS A N 1
ATOM 660 C CA . HIS A 1 85 ? 4.384 10.264 -7.635 1.00 95.56 85 HIS A CA 1
ATOM 661 C C . HIS A 1 85 ? 4.613 9.112 -8.617 1.00 95.56 85 HIS A C 1
ATOM 663 O O . HIS A 1 85 ? 5.181 9.325 -9.680 1.00 95.56 85 HIS A O 1
ATOM 669 N N . MET A 1 86 ? 4.112 7.912 -8.322 1.00 93.56 86 MET A N 1
ATOM 670 C CA . MET A 1 86 ? 4.251 6.756 -9.210 1.00 93.56 86 MET A CA 1
ATOM 671 C C . MET A 1 86 ? 3.641 7.016 -10.594 1.00 93.56 86 MET A C 1
ATOM 673 O O . MET A 1 86 ? 4.320 6.829 -11.600 1.00 93.56 86 MET A O 1
ATOM 677 N N . LYS A 1 87 ? 2.416 7.552 -10.654 1.00 95.31 87 LYS A N 1
ATOM 678 C CA . LYS A 1 87 ? 1.750 7.909 -11.918 1.00 95.31 87 LYS A CA 1
ATOM 679 C C . LYS A 1 87 ? 2.517 8.957 -12.723 1.00 95.31 87 LYS A C 1
ATOM 681 O O . LYS A 1 87 ? 2.642 8.817 -13.935 1.00 95.31 87 LYS A O 1
ATOM 686 N N . GLU A 1 88 ? 3.041 9.990 -12.066 1.00 95.50 88 GLU A N 1
ATOM 687 C CA . GLU A 1 88 ? 3.835 11.039 -12.721 1.00 95.50 88 GLU A CA 1
ATOM 688 C C . GLU A 1 88 ? 5.143 10.490 -13.308 1.00 95.50 88 GLU A C 1
ATOM 690 O O . GLU A 1 88 ? 5.585 10.938 -14.366 1.00 95.50 88 GLU A O 1
ATOM 695 N N . GLN A 1 89 ? 5.752 9.501 -12.649 1.00 91.75 89 GLN A N 1
ATOM 696 C CA . GLN A 1 89 ? 7.001 8.889 -13.104 1.00 91.75 89 GLN A CA 1
ATOM 697 C C . GLN A 1 89 ? 6.801 7.706 -14.066 1.00 91.75 89 GLN A C 1
ATOM 699 O O . GLN A 1 89 ? 7.771 7.273 -14.682 1.00 91.75 89 GLN A O 1
ATOM 704 N N . ALA A 1 90 ? 5.575 7.200 -14.248 1.00 90.38 90 ALA A N 1
ATOM 705 C CA . ALA A 1 90 ? 5.302 6.004 -15.054 1.00 90.38 90 ALA A CA 1
ATOM 706 C C . ALA A 1 90 ? 5.801 6.117 -16.506 1.00 90.38 90 ALA A C 1
ATOM 708 O O . ALA A 1 90 ? 6.238 5.129 -17.086 1.00 90.38 90 ALA A O 1
ATOM 709 N N . SER A 1 91 ? 5.797 7.325 -17.082 1.00 92.06 91 SER A N 1
ATOM 710 C CA . SER A 1 91 ? 6.300 7.585 -18.443 1.00 92.06 91 SER A CA 1
ATOM 711 C C . SER A 1 91 ? 7.819 7.434 -18.597 1.00 92.06 91 SER A C 1
ATOM 713 O O . SER A 1 91 ? 8.309 7.279 -19.715 1.00 92.06 91 SER A O 1
ATOM 715 N N . LYS A 1 92 ? 8.571 7.476 -17.491 1.00 91.12 92 LYS A N 1
ATOM 716 C CA . LYS A 1 92 ? 10.026 7.276 -17.489 1.00 91.12 92 LYS A CA 1
ATOM 717 C C . LYS A 1 92 ? 10.417 5.802 -17.552 1.00 91.12 92 LYS A C 1
ATOM 719 O O . LYS A 1 92 ? 11.569 5.511 -17.848 1.00 91.12 92 LYS A O 1
ATOM 724 N N . ILE A 1 93 ? 9.471 4.900 -17.289 1.00 90.31 93 ILE A N 1
ATOM 725 C CA . ILE A 1 93 ? 9.653 3.452 -17.357 1.00 90.31 93 ILE A CA 1
ATOM 726 C C . ILE A 1 93 ? 9.210 2.984 -18.743 1.00 90.31 93 ILE A C 1
ATOM 728 O O . ILE A 1 93 ? 8.049 3.147 -19.123 1.00 90.31 93 ILE A O 1
ATOM 732 N N . LYS A 1 94 ? 10.130 2.407 -19.509 1.00 91.38 94 LYS A N 1
ATOM 733 C CA . LYS A 1 94 ? 9.931 2.042 -20.916 1.00 91.38 94 LYS A CA 1
ATOM 734 C C . LYS A 1 94 ? 9.766 0.537 -21.101 1.00 91.38 94 LYS A C 1
ATOM 736 O O . LYS A 1 94 ? 8.981 0.102 -21.937 1.00 91.38 94 LYS A O 1
ATOM 741 N N . THR A 1 95 ? 10.481 -0.244 -20.306 1.00 89.31 95 THR A N 1
ATOM 742 C CA . THR A 1 95 ? 10.500 -1.701 -20.346 1.00 89.31 95 THR A CA 1
ATOM 743 C C . THR A 1 95 ? 9.250 -2.278 -19.671 1.00 89.31 95 THR A C 1
ATOM 745 O O . THR A 1 95 ? 8.904 -1.882 -18.548 1.00 89.31 95 THR A O 1
ATOM 748 N N . PRO A 1 96 ? 8.534 -3.218 -20.319 1.00 89.25 96 PRO A N 1
ATOM 749 C CA . PRO A 1 96 ? 7.380 -3.888 -19.727 1.00 89.25 96 PRO A CA 1
ATOM 750 C C . PRO A 1 96 ? 7.703 -4.615 -18.413 1.00 89.25 96 PRO A C 1
ATOM 752 O O . PRO A 1 96 ? 6.828 -4.726 -17.559 1.00 89.25 96 PRO A O 1
ATOM 755 N N . GLU A 1 97 ? 8.939 -5.069 -18.209 1.00 89.12 97 GLU A N 1
ATOM 756 C CA . GLU A 1 97 ? 9.387 -5.755 -16.994 1.00 89.12 97 GLU A CA 1
ATOM 757 C C . GLU A 1 97 ? 9.393 -4.817 -15.781 1.00 89.12 97 GLU A C 1
ATOM 759 O O . GLU A 1 97 ? 8.777 -5.115 -14.754 1.00 89.12 97 GLU A O 1
ATOM 764 N N . VAL A 1 98 ? 10.044 -3.654 -15.907 1.00 89.56 98 VAL A N 1
ATOM 765 C CA . VAL A 1 98 ? 10.084 -2.651 -14.833 1.00 89.56 98 VAL A CA 1
ATOM 766 C C . VAL A 1 98 ? 8.703 -2.024 -14.648 1.00 89.56 98 VAL A C 1
ATOM 768 O O . VAL A 1 98 ? 8.299 -1.753 -13.517 1.00 89.56 98 VAL A O 1
ATOM 771 N N . LYS A 1 99 ? 7.931 -1.863 -15.731 1.00 91.50 99 LYS A N 1
ATOM 772 C CA . LYS A 1 99 ? 6.547 -1.384 -15.653 1.00 91.50 99 LYS A CA 1
ATOM 773 C C . LYS A 1 99 ? 5.652 -2.354 -14.883 1.00 91.50 99 LYS A C 1
ATOM 775 O O . LYS A 1 99 ? 4.905 -1.923 -14.015 1.00 91.50 99 LYS A O 1
ATOM 780 N N . ARG A 1 100 ? 5.771 -3.662 -15.122 1.00 91.69 100 ARG A N 1
ATOM 781 C CA . ARG A 1 100 ? 5.027 -4.670 -14.357 1.00 91.69 100 ARG A CA 1
ATOM 782 C C . ARG A 1 100 ? 5.370 -4.602 -12.870 1.00 91.69 100 ARG A C 1
ATOM 784 O O . ARG A 1 100 ? 4.467 -4.630 -12.041 1.00 91.69 100 ARG A O 1
ATOM 791 N N . TYR A 1 101 ? 6.652 -4.473 -12.526 1.00 89.12 101 TYR A N 1
ATOM 792 C CA . TYR A 1 101 ? 7.070 -4.297 -11.132 1.00 89.12 101 TYR A CA 1
ATOM 793 C C . TYR A 1 101 ? 6.495 -3.014 -10.508 1.00 89.12 101 TYR A C 1
ATOM 795 O O . TYR A 1 101 ? 5.995 -3.043 -9.382 1.00 89.12 101 TYR A O 1
ATOM 803 N N . HIS A 1 102 ? 6.509 -1.906 -11.251 1.00 91.38 102 HIS A N 1
ATOM 804 C CA . HIS A 1 102 ? 5.896 -0.640 -10.851 1.00 91.38 102 HIS A CA 1
ATOM 805 C C . HIS A 1 102 ? 4.395 -0.784 -10.566 1.00 91.38 102 HIS A C 1
ATOM 807 O O . HIS A 1 102 ? 3.930 -0.392 -9.495 1.00 91.38 102 HIS A O 1
ATOM 813 N N . ASP A 1 103 ? 3.652 -1.372 -11.502 1.00 92.94 103 ASP A N 1
ATOM 814 C CA . ASP A 1 103 ? 2.199 -1.520 -11.419 1.00 92.94 103 ASP A CA 1
ATOM 815 C C . ASP A 1 103 ? 1.811 -2.411 -10.230 1.00 92.94 103 ASP A C 1
ATOM 817 O O . ASP A 1 103 ? 1.006 -2.009 -9.389 1.00 92.94 103 ASP A O 1
ATOM 821 N N . VAL A 1 104 ? 2.466 -3.568 -10.079 1.00 91.00 104 VAL A N 1
ATOM 822 C CA . VAL A 1 104 ? 2.228 -4.485 -8.952 1.00 91.00 104 VAL A CA 1
ATOM 823 C C . VAL A 1 104 ? 2.568 -3.824 -7.612 1.00 91.00 104 VAL A C 1
ATOM 825 O O . VAL A 1 104 ? 1.820 -3.965 -6.643 1.00 91.00 104 VAL A O 1
ATOM 82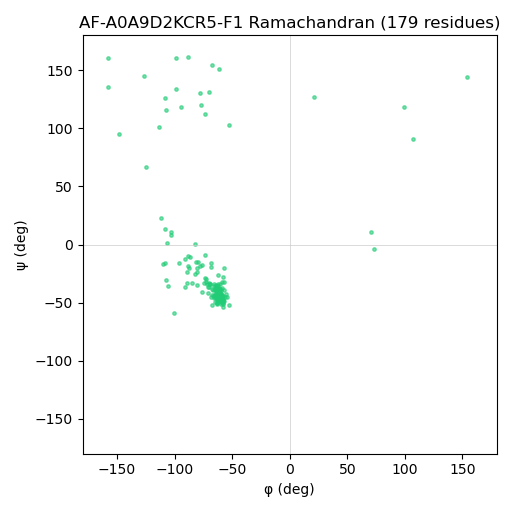8 N N . THR A 1 105 ? 3.658 -3.051 -7.544 1.00 89.44 105 THR A N 1
ATOM 829 C CA . THR A 1 105 ? 4.020 -2.292 -6.333 1.00 89.44 105 THR A CA 1
ATOM 830 C C . THR A 1 105 ? 2.906 -1.320 -5.942 1.00 89.44 105 THR A C 1
ATOM 832 O O . THR A 1 105 ? 2.514 -1.264 -4.774 1.00 89.44 105 THR A O 1
ATOM 835 N N . LEU A 1 106 ? 2.352 -0.578 -6.905 1.00 92.69 106 LEU A N 1
ATOM 836 C CA . LEU A 1 106 ? 1.255 0.353 -6.647 1.00 92.69 106 LEU A CA 1
ATOM 837 C C . LEU A 1 106 ? -0.015 -0.379 -6.185 1.00 92.69 106 LEU A C 1
ATOM 839 O O . LEU A 1 106 ? -0.674 0.064 -5.240 1.00 92.69 106 LEU A O 1
ATOM 843 N N . GLU A 1 107 ? -0.352 -1.506 -6.813 1.00 94.94 107 GLU A N 1
ATOM 844 C CA . GLU A 1 107 ? -1.507 -2.321 -6.426 1.00 94.94 107 GLU A CA 1
ATOM 845 C C . GLU A 1 107 ? -1.382 -2.865 -4.997 1.00 94.94 107 GLU A C 1
ATOM 847 O O . GLU A 1 107 ? -2.357 -2.819 -4.243 1.00 94.94 107 GLU A O 1
ATOM 852 N N . TYR A 1 108 ? -0.186 -3.274 -4.564 1.00 91.56 108 TYR A N 1
ATOM 853 C CA . TYR A 1 108 ? 0.063 -3.665 -3.172 1.00 91.56 108 TYR A CA 1
ATOM 854 C C . TYR A 1 108 ? -0.235 -2.561 -2.172 1.00 91.56 108 TYR A C 1
ATOM 856 O O . TYR A 1 108 ? -0.872 -2.809 -1.146 1.00 91.56 108 TYR A O 1
ATOM 864 N N . ILE A 1 109 ? 0.248 -1.349 -2.445 1.00 91.62 109 ILE A N 1
ATOM 865 C CA . ILE A 1 109 ? 0.073 -0.203 -1.550 1.00 91.62 109 ILE A CA 1
ATOM 866 C C . ILE A 1 109 ? -1.420 0.102 -1.401 1.00 91.62 109 ILE A C 1
ATOM 868 O O . ILE A 1 109 ? -1.915 0.260 -0.282 1.00 91.62 109 ILE A O 1
ATOM 872 N N . LYS A 1 110 ? -2.162 0.077 -2.513 1.00 95.25 110 LYS A N 1
ATOM 873 C CA . LYS A 1 110 ? -3.619 0.262 -2.525 1.00 95.25 110 LYS A CA 1
ATOM 874 C C . LYS A 1 110 ? -4.362 -0.842 -1.780 1.00 95.25 110 LYS A C 1
ATOM 876 O O . LYS A 1 110 ? -5.239 -0.542 -0.973 1.00 95.25 110 LYS A O 1
ATOM 881 N N . ALA A 1 111 ? -4.009 -2.106 -2.014 1.00 93.12 111 ALA A N 1
ATOM 882 C CA . ALA A 1 111 ? -4.642 -3.245 -1.353 1.00 93.12 111 ALA A CA 1
ATOM 883 C C . ALA A 1 111 ? -4.417 -3.217 0.167 1.00 93.12 111 ALA A C 1
ATOM 885 O O . ALA A 1 111 ? -5.353 -3.438 0.936 1.00 93.12 111 ALA A O 1
ATOM 886 N N . ARG A 1 112 ? -3.199 -2.877 0.614 1.00 90.94 112 ARG A N 1
ATOM 887 C CA . ARG A 1 112 ? -2.877 -2.708 2.041 1.00 90.94 112 ARG A CA 1
ATOM 888 C C . ARG A 1 112 ? -3.661 -1.567 2.675 1.00 90.94 112 ARG A C 1
ATOM 890 O O . ARG A 1 112 ? -4.191 -1.743 3.769 1.00 90.94 112 ARG A O 1
ATOM 897 N N . TYR A 1 113 ? -3.781 -0.432 1.988 1.00 95.50 113 TYR A N 1
ATOM 898 C CA . TYR A 1 113 ? -4.594 0.682 2.469 1.00 95.50 113 TYR A CA 1
ATOM 899 C C . TYR A 1 113 ? -6.077 0.307 2.588 1.00 95.50 113 TYR A C 1
ATOM 901 O O . TYR A 1 113 ? -6.688 0.578 3.617 1.00 95.50 113 TYR A O 1
ATOM 909 N N . ALA A 1 114 ? -6.644 -0.367 1.583 1.00 96.38 114 ALA A N 1
ATOM 910 C CA . ALA A 1 114 ? -8.033 -0.821 1.617 1.00 96.38 114 ALA A CA 1
ATOM 911 C C . ALA A 1 114 ? -8.296 -1.782 2.790 1.00 96.38 114 ALA A C 1
ATOM 913 O O . ALA A 1 114 ? -9.267 -1.609 3.528 1.00 96.38 114 ALA A O 1
ATOM 914 N N . PHE A 1 115 ? -7.390 -2.740 3.015 1.00 95.44 115 PHE A N 1
ATOM 915 C CA . PHE A 1 115 ? -7.450 -3.635 4.170 1.00 95.44 115 PHE A CA 1
ATOM 916 C C . PHE A 1 115 ? -7.411 -2.861 5.494 1.00 95.44 115 PHE A C 1
ATOM 918 O O . PHE A 1 115 ? -8.269 -3.063 6.352 1.00 95.44 115 PHE A O 1
ATOM 925 N N . LEU A 1 116 ? -6.452 -1.942 5.651 1.00 95.31 116 LEU A N 1
ATOM 926 C CA . LEU A 1 116 ? -6.316 -1.131 6.860 1.00 95.31 116 LEU A CA 1
ATOM 927 C C . LEU A 1 116 ? -7.558 -0.269 7.111 1.00 95.31 116 LEU A C 1
ATOM 929 O O . LEU A 1 116 ? -8.032 -0.184 8.242 1.00 95.31 116 LEU A O 1
ATOM 933 N N . LYS A 1 117 ? -8.112 0.336 6.059 1.00 96.75 117 LYS A N 1
ATOM 934 C CA . LYS A 1 117 ? -9.351 1.107 6.133 1.00 96.75 117 LYS A CA 1
ATOM 935 C C . LYS A 1 117 ? -10.505 0.250 6.652 1.00 96.75 117 LYS A C 1
ATOM 937 O O . LYS A 1 117 ? -11.190 0.677 7.573 1.00 96.75 117 LYS A O 1
ATOM 942 N N . ASP A 1 118 ? -10.688 -0.962 6.133 1.00 96.88 118 ASP A N 1
ATOM 943 C CA . ASP A 1 118 ? -11.757 -1.855 6.597 1.00 96.88 118 ASP A CA 1
ATOM 944 C C . ASP A 1 118 ? -11.565 -2.314 8.054 1.00 96.88 118 ASP A C 1
ATOM 946 O O . ASP A 1 118 ? -12.544 -2.453 8.794 1.00 96.88 118 ASP A O 1
ATOM 950 N N . VAL A 1 119 ? -10.317 -2.530 8.489 1.00 95.00 119 VAL A N 1
ATOM 951 C CA . VAL A 1 119 ? -9.989 -2.792 9.901 1.00 95.00 119 VAL A CA 1
ATOM 952 C C . VAL A 1 119 ? -10.430 -1.610 10.766 1.00 95.00 119 VAL A C 1
ATOM 954 O O . VAL A 1 119 ? -11.162 -1.796 11.740 1.00 95.00 119 VAL A O 1
ATOM 957 N N . VAL A 1 120 ? -10.038 -0.388 10.398 1.00 95.38 120 VAL A N 1
ATOM 958 C CA . VAL A 1 120 ? -10.391 0.826 11.147 1.00 95.38 120 VAL A CA 1
ATOM 959 C C . VAL A 1 120 ? -11.903 1.059 11.150 1.00 95.38 120 VAL A C 1
ATOM 961 O O . VAL A 1 120 ? -12.466 1.333 12.208 1.00 95.38 120 VAL A O 1
ATOM 964 N N . ASP A 1 121 ? -12.579 0.891 10.014 1.00 96.81 121 ASP A N 1
ATOM 965 C CA . ASP A 1 121 ? -14.033 1.052 9.894 1.00 96.81 121 ASP A CA 1
ATOM 966 C C . ASP A 1 121 ? -14.779 0.046 10.789 1.00 96.81 121 ASP A C 1
ATOM 968 O O . ASP A 1 121 ? -15.755 0.393 11.463 1.00 96.81 121 ASP A O 1
ATOM 972 N N . THR A 1 122 ? -14.285 -1.194 10.864 1.00 95.81 122 THR A N 1
ATOM 973 C CA . THR A 1 122 ? -14.839 -2.222 11.756 1.00 95.81 122 THR A CA 1
ATOM 974 C C . THR A 1 122 ? -14.658 -1.836 13.223 1.00 95.81 122 THR A C 1
ATOM 976 O O . THR A 1 122 ? -15.615 -1.907 13.999 1.00 95.81 122 THR A O 1
ATOM 979 N N . TYR A 1 123 ? -13.465 -1.367 13.599 1.00 94.62 123 TYR A N 1
ATOM 980 C CA . TYR A 1 123 ? -13.179 -0.926 14.962 1.00 94.62 123 TYR A CA 1
ATOM 981 C C . TYR A 1 123 ? -14.033 0.279 15.357 1.00 94.62 123 TYR A C 1
ATOM 983 O O . TYR A 1 123 ? -14.641 0.267 16.419 1.00 94.62 123 TYR A O 1
ATOM 991 N N . VAL A 1 124 ? -14.151 1.295 14.499 1.00 94.88 124 VAL A N 1
ATOM 992 C CA . VAL A 1 124 ? -14.966 2.490 14.775 1.00 94.88 124 VAL A CA 1
ATOM 993 C C . VAL A 1 124 ? -16.435 2.123 14.990 1.00 94.88 124 VAL A C 1
ATOM 995 O O . VAL A 1 124 ? -17.084 2.681 15.871 1.00 94.88 124 VAL A O 1
ATOM 998 N N . LYS A 1 125 ? -16.962 1.161 14.225 1.00 95.62 125 LYS A N 1
ATOM 999 C CA . LYS A 1 125 ? -18.357 0.720 14.351 1.00 95.62 125 LYS A CA 1
ATOM 1000 C C . LYS A 1 125 ? -18.626 -0.073 15.633 1.00 95.62 125 LYS A C 1
ATOM 1002 O O . LYS A 1 125 ? -19.724 0.019 16.176 1.00 95.62 125 LYS A O 1
ATOM 1007 N N . LYS A 1 126 ? -17.674 -0.900 16.073 1.00 94.75 126 LYS A N 1
ATOM 1008 C CA . LYS A 1 126 ? -17.885 -1.889 17.147 1.00 94.75 126 LYS A CA 1
ATOM 1009 C C . LYS A 1 126 ? -17.162 -1.579 18.459 1.00 94.75 126 LYS A C 1
ATOM 1011 O O . LYS A 1 126 ? -17.462 -2.200 19.473 1.00 94.75 126 LYS A O 1
ATOM 1016 N N . GLY A 1 127 ? -16.176 -0.689 18.438 1.00 92.31 127 GLY A N 1
ATOM 1017 C CA . GLY A 1 127 ? -15.242 -0.427 19.536 1.00 92.31 127 GLY A CA 1
ATOM 1018 C C . GLY A 1 127 ? -14.188 -1.520 19.767 1.00 92.31 127 GLY A C 1
ATOM 1019 O O . GLY A 1 127 ? -13.342 -1.361 20.639 1.00 92.31 127 GLY A O 1
ATOM 1020 N N . LYS A 1 128 ? -14.234 -2.634 19.025 1.00 91.94 128 LYS A N 1
ATOM 1021 C CA . LYS A 1 128 ? -13.284 -3.757 19.100 1.00 91.94 128 LYS A CA 1
ATOM 1022 C C . LYS A 1 128 ? -13.298 -4.570 17.803 1.00 91.94 128 LYS A C 1
ATOM 1024 O O . LYS A 1 128 ? -14.277 -4.518 17.060 1.00 91.94 128 LYS A O 1
ATOM 1029 N N . ILE A 1 129 ? -12.239 -5.343 17.565 1.00 90.94 129 ILE A N 1
ATOM 1030 C CA . ILE A 1 129 ? -12.146 -6.310 16.462 1.00 90.94 129 ILE A CA 1
ATOM 1031 C C . ILE A 1 129 ? -12.249 -7.721 17.035 1.00 90.94 129 ILE A C 1
ATOM 1033 O O . ILE A 1 129 ? -11.388 -8.139 17.807 1.00 90.94 129 ILE A O 1
ATOM 1037 N N . GLU A 1 130 ? -13.303 -8.447 16.672 1.00 93.38 130 GLU A N 1
ATOM 1038 C CA . GLU A 1 130 ? -13.493 -9.840 17.084 1.00 93.38 130 GLU A CA 1
ATOM 1039 C C . GLU A 1 130 ? -12.830 -10.800 16.087 1.00 93.38 130 GLU A C 1
ATOM 1041 O O . GLU A 1 130 ? -12.589 -10.446 14.934 1.00 93.38 130 GLU A O 1
ATOM 1046 N N . GLU A 1 131 ? -12.579 -12.041 16.499 1.00 93.62 131 GLU A N 1
ATOM 1047 C CA . GLU A 1 131 ? -11.985 -13.073 15.633 1.00 93.62 131 GLU A CA 1
ATOM 1048 C C . GLU A 1 131 ? -12.792 -13.279 14.340 1.00 93.62 131 GLU A C 1
ATOM 1050 O O . GLU A 1 131 ? -12.230 -13.272 13.248 1.00 93.62 131 GLU A O 1
ATOM 1055 N N . SER A 1 132 ? -14.126 -13.303 14.433 1.00 94.06 132 SER A N 1
ATOM 1056 C CA . SER A 1 132 ? -14.996 -13.411 13.252 1.00 94.06 132 SER A CA 1
ATOM 1057 C C . SER A 1 132 ? -14.872 -12.231 12.275 1.00 94.06 132 SER A C 1
ATOM 1059 O O . SER A 1 132 ? -15.138 -12.381 11.080 1.00 94.06 132 SER A O 1
ATOM 1061 N N . ASP A 1 133 ? -14.476 -11.047 12.752 1.00 93.25 133 ASP A N 1
ATOM 1062 C CA . ASP A 1 133 ? -14.195 -9.902 11.886 1.00 93.25 133 ASP A CA 1
ATOM 1063 C C . ASP A 1 133 ? -12.845 -10.069 11.193 1.00 93.25 133 ASP A C 1
ATOM 1065 O O . ASP A 1 133 ? -12.736 -9.805 9.996 1.00 93.25 133 ASP A O 1
ATOM 1069 N N . GLN A 1 134 ? -11.839 -10.569 11.917 1.00 90.44 134 GLN A N 1
ATOM 1070 C CA . GLN A 1 134 ? -10.530 -10.890 11.348 1.00 90.44 134 GLN A CA 1
ATOM 1071 C C . GLN A 1 134 ? -10.662 -11.940 10.243 1.00 90.44 134 GLN A C 1
ATOM 1073 O O . GLN A 1 134 ? -10.161 -11.726 9.144 1.00 90.44 134 GLN A O 1
ATOM 1078 N N . GLU A 1 135 ? -11.404 -13.022 10.481 1.00 92.12 135 GLU A N 1
ATOM 1079 C CA . GLU A 1 135 ? -11.664 -14.061 9.479 1.00 92.12 135 GLU A CA 1
ATOM 1080 C C . GLU A 1 135 ? -12.348 -13.503 8.227 1.00 92.12 135 GLU A C 1
ATOM 1082 O O . GLU A 1 135 ? -11.956 -13.824 7.103 1.00 92.12 135 GLU A O 1
ATOM 1087 N N . LYS A 1 136 ? -13.350 -12.629 8.395 1.00 94.19 136 LYS A N 1
ATOM 1088 C CA . LYS A 1 136 ? -14.032 -11.976 7.266 1.00 94.19 136 LYS A CA 1
ATOM 1089 C C . LYS A 1 136 ? -13.082 -11.098 6.463 1.00 94.19 136 LYS A C 1
ATOM 1091 O O . LYS A 1 136 ? -13.121 -11.139 5.234 1.00 94.19 136 LYS A O 1
ATOM 1096 N N . LEU A 1 137 ? -12.235 -10.322 7.137 1.00 92.38 137 LEU A N 1
ATOM 1097 C CA . LEU A 1 137 ? -11.244 -9.467 6.488 1.00 92.38 137 LEU A CA 1
ATOM 1098 C C . LEU A 1 137 ? -10.192 -10.308 5.757 1.00 92.38 137 LEU A C 1
ATOM 1100 O O . LEU A 1 137 ? -9.933 -10.071 4.580 1.00 92.38 137 LEU A O 1
ATOM 1104 N N . VAL A 1 138 ? -9.655 -11.351 6.390 1.00 89.69 138 VAL A N 1
ATOM 1105 C CA . VAL A 1 138 ? -8.722 -12.290 5.749 1.00 89.69 138 VAL A CA 1
ATOM 1106 C C . VAL A 1 138 ? -9.370 -12.935 4.527 1.00 89.69 138 VAL A C 1
ATOM 1108 O O . VAL A 1 138 ? -8.791 -12.920 3.444 1.00 89.69 138 VAL A O 1
ATOM 1111 N N . LYS A 1 139 ? -10.605 -13.431 4.640 1.00 93.44 139 LYS A N 1
ATOM 1112 C CA . LYS A 1 139 ? -11.327 -14.022 3.507 1.00 93.44 139 LYS A CA 1
ATOM 1113 C C . LYS A 1 139 ? -11.546 -13.016 2.375 1.00 93.44 139 LYS A C 1
ATOM 1115 O O . LYS A 1 139 ? -11.395 -13.381 1.215 1.00 93.44 139 LYS A O 1
ATOM 1120 N N . LYS A 1 140 ? -11.857 -11.757 2.698 1.00 94.44 140 LYS A N 1
ATOM 1121 C CA . LYS A 1 140 ? -12.059 -10.685 1.712 1.00 94.44 140 LYS A CA 1
ATOM 1122 C C . LYS A 1 140 ? -10.786 -10.360 0.922 1.00 94.44 140 LYS A C 1
ATOM 1124 O O . LYS A 1 140 ? -10.888 -10.069 -0.265 1.00 94.44 140 LYS A O 1
ATOM 1129 N N . TYR A 1 141 ? -9.616 -10.401 1.561 1.00 92.12 141 TYR A N 1
ATOM 1130 C CA . TYR A 1 141 ? -8.362 -9.918 0.964 1.00 92.12 141 TYR A CA 1
ATOM 1131 C C . TYR A 1 141 ? -7.356 -11.010 0.578 1.00 92.12 141 TYR A C 1
ATOM 1133 O O . TYR A 1 141 ? -6.445 -10.729 -0.198 1.00 92.12 141 TYR A O 1
ATOM 1141 N N . SER A 1 142 ? -7.512 -12.239 1.073 1.00 90.06 142 SER A N 1
ATOM 1142 C CA . SER A 1 142 ? -6.595 -13.364 0.822 1.00 90.06 142 SER A CA 1
ATOM 1143 C C . SER A 1 142 ? -6.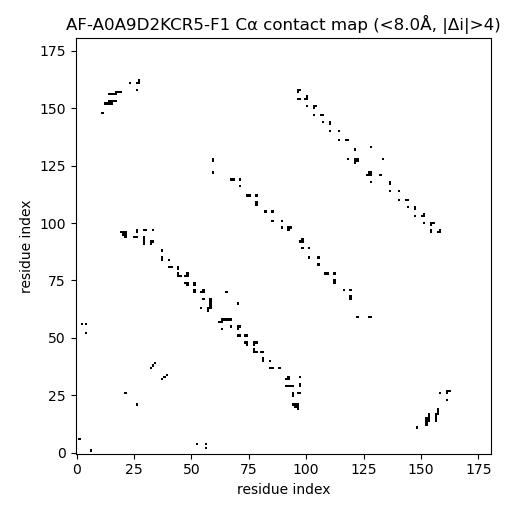334 -13.596 -0.664 1.00 90.06 142 SER A C 1
ATOM 1145 O O . SER A 1 142 ? -5.180 -13.563 -1.071 1.00 90.06 142 SER A O 1
ATOM 1147 N N . GLY A 1 143 ? -7.380 -13.723 -1.487 1.00 90.94 143 GLY A N 1
ATOM 1148 C CA . GLY A 1 143 ? -7.221 -13.921 -2.933 1.00 90.94 143 GLY A CA 1
ATOM 1149 C C . GLY A 1 143 ? -6.528 -12.750 -3.641 1.00 90.94 143 GLY A C 1
ATOM 1150 O O . GLY A 1 143 ? -5.727 -12.960 -4.550 1.00 90.94 143 GLY A O 1
ATOM 1151 N N . THR A 1 144 ? -6.775 -11.512 -3.198 1.00 92.06 144 THR A N 1
ATOM 1152 C CA . THR A 1 144 ? -6.089 -10.323 -3.730 1.00 92.06 144 THR A CA 1
ATOM 1153 C C . THR A 1 144 ? -4.600 -10.368 -3.409 1.00 92.06 144 THR A C 1
ATOM 1155 O O . THR A 1 144 ? -3.775 -10.201 -4.303 1.00 92.06 144 THR A O 1
ATOM 1158 N N . PHE A 1 145 ? -4.238 -10.621 -2.149 1.00 89.81 145 PHE A N 1
ATOM 1159 C CA . PHE A 1 145 ? -2.833 -10.695 -1.756 1.00 89.81 145 PHE A CA 1
ATOM 1160 C C . PHE A 1 145 ? -2.128 -11.923 -2.333 1.00 89.81 145 PHE A C 1
ATOM 1162 O O . PHE A 1 145 ? -0.967 -11.812 -2.698 1.00 89.81 145 PHE A O 1
ATOM 1169 N N . GLU A 1 146 ? -2.809 -13.058 -2.492 1.00 91.25 146 GLU A N 1
ATOM 1170 C CA . GLU A 1 146 ? -2.262 -14.244 -3.159 1.00 91.25 146 GLU A CA 1
ATOM 1171 C C . GLU A 1 146 ? -1.907 -13.951 -4.621 1.00 91.25 146 GLU A C 1
ATOM 1173 O O . GLU A 1 146 ? -0.784 -14.219 -5.054 1.00 91.25 146 GLU A O 1
ATOM 1178 N N . LYS A 1 147 ? -2.827 -13.320 -5.362 1.00 92.25 147 LYS A N 1
ATOM 1179 C CA . LYS A 1 147 ? -2.577 -12.874 -6.736 1.00 92.25 147 LYS A CA 1
ATOM 1180 C C . LYS A 1 147 ? -1.383 -11.917 -6.799 1.00 92.25 147 LYS A C 1
ATOM 1182 O O . LYS A 1 147 ? -0.470 -12.136 -7.591 1.00 92.25 147 LYS A O 1
ATOM 1187 N N . LEU A 1 148 ? -1.369 -10.887 -5.952 1.00 90.94 148 LEU A N 1
ATOM 1188 C CA . LEU A 1 148 ? -0.295 -9.890 -5.934 1.00 90.94 148 LEU A CA 1
ATOM 1189 C C . LEU A 1 148 ? 1.059 -10.496 -5.531 1.00 90.94 148 LEU A C 1
ATOM 1191 O O . LEU A 1 148 ? 2.074 -10.158 -6.134 1.00 90.94 148 LEU A O 1
ATOM 1195 N N . ASN A 1 149 ? 1.080 -11.434 -4.575 1.00 84.56 149 ASN A N 1
ATOM 1196 C CA . ASN A 1 149 ? 2.282 -12.180 -4.177 1.00 84.56 149 ASN A CA 1
ATOM 1197 C C . ASN A 1 149 ? 2.864 -12.932 -5.370 1.00 84.56 149 ASN A C 1
ATOM 1199 O O . ASN A 1 149 ? 4.068 -12.854 -5.617 1.00 84.56 149 ASN A O 1
ATOM 1203 N N . LYS A 1 150 ? 2.010 -13.609 -6.142 1.00 87.75 150 LYS A N 1
ATOM 1204 C CA . LYS A 1 150 ? 2.425 -14.311 -7.353 1.00 87.75 150 LYS A CA 1
ATOM 1205 C C . LYS A 1 150 ? 2.973 -13.347 -8.408 1.00 87.75 150 LYS A C 1
ATOM 1207 O O . LYS A 1 150 ? 4.080 -13.545 -8.899 1.00 87.75 150 LYS A O 1
ATOM 1212 N N . GLU A 1 151 ? 2.241 -12.283 -8.726 1.00 87.88 151 GLU A N 1
ATOM 1213 C CA . GLU A 1 151 ? 2.656 -11.317 -9.751 1.00 87.88 151 GLU A CA 1
ATOM 1214 C C . GLU A 1 151 ? 3.951 -10.584 -9.383 1.00 87.88 151 GLU A C 1
ATOM 1216 O O . GLU A 1 151 ? 4.792 -10.345 -10.251 1.00 87.88 151 GLU A O 1
ATOM 1221 N N . ASN A 1 152 ? 4.149 -10.277 -8.100 1.00 83.94 152 ASN A N 1
ATOM 1222 C CA . ASN A 1 152 ? 5.378 -9.665 -7.609 1.00 83.94 152 ASN A CA 1
ATOM 1223 C C . ASN A 1 152 ? 6.552 -10.640 -7.627 1.00 83.94 152 ASN A C 1
ATOM 1225 O O . ASN A 1 152 ? 7.646 -10.254 -8.028 1.00 83.94 152 ASN A O 1
ATOM 1229 N N . ALA A 1 153 ? 6.344 -11.899 -7.235 1.00 83.50 153 ALA A N 1
ATOM 1230 C CA . ALA A 1 153 ? 7.380 -12.921 -7.328 1.00 83.50 153 ALA A CA 1
ATOM 1231 C C . ALA A 1 153 ? 7.835 -13.125 -8.781 1.00 83.50 153 ALA A C 1
ATOM 1233 O O . ALA A 1 153 ? 9.034 -13.180 -9.043 1.00 83.50 153 ALA A O 1
ATOM 1234 N N . GLU A 1 154 ? 6.896 -13.166 -9.729 1.00 84.81 154 GLU A N 1
ATOM 1235 C CA . GLU A 1 154 ? 7.197 -13.245 -11.161 1.00 84.81 154 GLU A CA 1
ATOM 1236 C C . GLU A 1 154 ? 7.977 -12.013 -11.647 1.00 84.81 154 GLU A C 1
ATOM 1238 O O . GLU A 1 154 ? 9.023 -12.159 -12.281 1.00 84.81 154 GLU A O 1
ATOM 1243 N N . ALA A 1 155 ? 7.517 -10.802 -11.313 1.00 84.50 155 ALA A N 1
ATOM 1244 C CA . ALA A 1 155 ? 8.192 -9.563 -11.699 1.00 84.50 155 ALA A CA 1
ATOM 1245 C C . ALA A 1 155 ? 9.617 -9.484 -11.123 1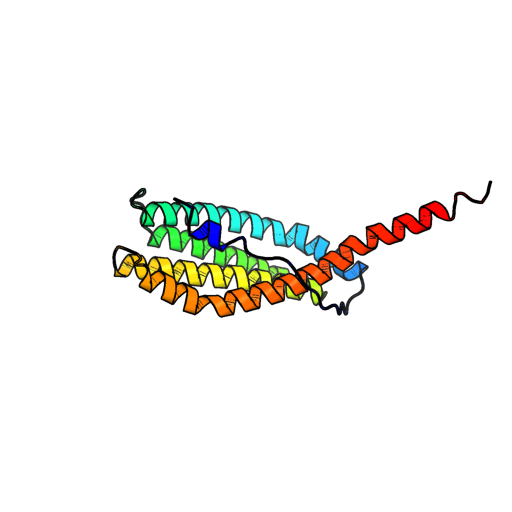.00 84.50 155 ALA A C 1
ATOM 1247 O O . ALA A 1 155 ? 10.575 -9.221 -11.851 1.00 84.50 155 ALA A O 1
ATOM 1248 N N . LEU A 1 156 ? 9.780 -9.781 -9.831 1.00 81.44 156 LEU A N 1
ATOM 1249 C CA . LEU A 1 156 ? 11.081 -9.792 -9.167 1.00 81.44 156 LEU A CA 1
ATOM 1250 C C . LEU A 1 156 ? 12.005 -10.865 -9.731 1.00 81.44 156 LEU A C 1
ATOM 1252 O O . LEU A 1 156 ? 13.192 -10.600 -9.878 1.00 81.44 156 LEU A O 1
ATOM 1256 N N . GLN A 1 157 ? 11.500 -12.052 -10.074 1.00 83.50 157 GLN A N 1
ATOM 1257 C CA . GLN A 1 157 ? 12.325 -13.100 -10.672 1.00 83.50 157 GLN A CA 1
ATOM 1258 C C . GLN A 1 157 ? 12.929 -12.641 -12.004 1.00 83.50 157 GLN A C 1
ATOM 1260 O O . GLN A 1 157 ? 14.117 -12.859 -12.241 1.00 83.50 157 GLN A O 1
ATOM 1265 N N . VAL A 1 158 ? 12.139 -11.983 -12.857 1.00 81.19 158 VAL A N 1
ATOM 1266 C CA . VAL A 1 158 ? 12.617 -11.442 -14.139 1.00 81.19 158 VAL A CA 1
ATOM 1267 C C . VAL A 1 158 ? 13.699 -10.382 -13.910 1.00 81.19 158 VAL A C 1
ATOM 1269 O O . VAL A 1 158 ? 14.777 -10.468 -14.501 1.00 81.19 158 VAL A O 1
ATOM 1272 N N . LEU A 1 159 ? 13.461 -9.437 -12.996 1.00 82.56 159 LEU A N 1
ATOM 1273 C CA . LEU A 1 159 ? 14.436 -8.394 -12.656 1.00 82.56 159 LEU A CA 1
ATOM 1274 C C . LEU A 1 159 ? 15.711 -8.970 -12.020 1.00 82.56 159 LEU A C 1
ATOM 1276 O O . LEU A 1 159 ? 16.820 -8.546 -12.340 1.00 82.56 159 LEU A O 1
ATOM 1280 N N . MET A 1 160 ? 15.578 -9.969 -11.148 1.00 79.00 160 MET A N 1
ATOM 1281 C CA . MET A 1 160 ? 16.713 -10.628 -10.505 1.00 79.00 160 MET A CA 1
ATOM 1282 C C . MET A 1 160 ? 17.545 -11.426 -11.499 1.00 79.00 160 MET A C 1
ATOM 1284 O O . MET A 1 160 ? 18.765 -11.396 -11.388 1.00 79.00 160 MET A O 1
ATOM 1288 N N . ASN A 1 161 ? 16.940 -12.095 -12.480 1.00 76.44 161 ASN A N 1
ATOM 1289 C CA . ASN A 1 161 ? 17.692 -12.782 -13.531 1.00 76.44 161 ASN A CA 1
ATOM 1290 C C . ASN A 1 161 ? 18.562 -11.786 -14.314 1.00 76.44 161 ASN A C 1
ATOM 1292 O O . ASN A 1 161 ? 19.749 -12.028 -14.510 1.00 76.44 161 ASN A O 1
ATOM 1296 N N . VAL A 1 162 ? 18.015 -10.617 -14.653 1.00 71.94 162 VAL A N 1
ATOM 1297 C CA . VAL A 1 162 ? 18.753 -9.518 -15.303 1.00 71.94 162 VAL A CA 1
ATOM 1298 C C . VAL A 1 162 ? 19.917 -8.997 -14.448 1.00 71.94 162 VAL A C 1
ATOM 1300 O O . VAL A 1 162 ? 20.959 -8.620 -14.980 1.00 71.94 162 VAL A O 1
ATOM 1303 N N . LEU A 1 163 ? 19.782 -8.984 -13.121 1.00 68.12 163 LEU A N 1
ATOM 1304 C CA . LEU A 1 163 ? 20.854 -8.554 -12.217 1.00 68.12 163 LEU A CA 1
ATOM 1305 C C . LEU A 1 163 ? 21.905 -9.651 -11.960 1.00 68.12 163 LEU A C 1
ATOM 1307 O O . LEU A 1 163 ? 23.088 -9.335 -11.833 1.00 68.12 163 LEU A O 1
ATOM 1311 N N . HIS A 1 164 ? 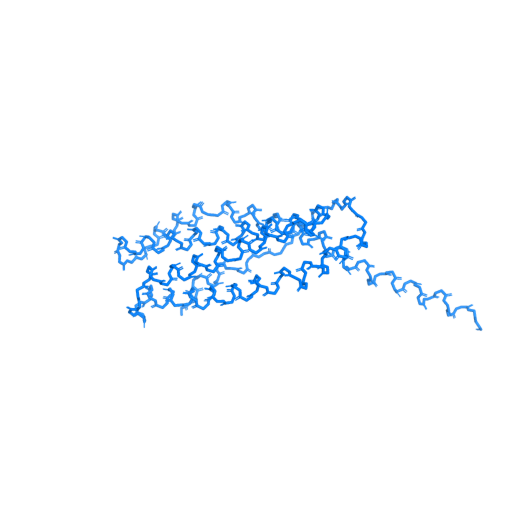21.501 -10.926 -11.912 1.00 62.56 164 HIS A N 1
ATOM 1312 C CA . HIS A 1 164 ? 22.365 -12.063 -11.565 1.00 62.56 164 HIS A CA 1
ATOM 1313 C C . HIS A 1 164 ? 23.123 -12.682 -12.749 1.00 62.56 164 HIS A C 1
ATOM 1315 O O . HIS A 1 164 ? 24.164 -13.294 -12.511 1.00 62.56 164 HIS A O 1
ATOM 1321 N N . VAL A 1 165 ? 22.701 -12.482 -14.006 1.00 52.59 165 VAL A N 1
ATOM 1322 C CA . VAL A 1 165 ? 23.483 -12.909 -15.194 1.00 52.59 165 VAL A CA 1
ATOM 1323 C C . VAL A 1 165 ? 24.902 -12.288 -15.203 1.00 52.59 165 VAL A C 1
ATOM 1325 O O . VAL A 1 165 ? 25.844 -12.874 -15.725 1.00 52.59 165 VAL A O 1
ATOM 1328 N N . ASN A 1 166 ? 25.125 -11.189 -14.469 1.00 43.91 166 ASN A N 1
ATOM 1329 C CA . ASN A 1 166 ? 26.453 -10.594 -14.258 1.00 43.91 166 ASN A CA 1
ATOM 1330 C C . ASN A 1 166 ? 27.441 -11.428 -13.402 1.00 43.91 166 ASN A C 1
ATOM 1332 O O . ASN A 1 166 ? 28.634 -11.107 -13.395 1.00 43.91 166 ASN A O 1
ATOM 1336 N N . LEU A 1 167 ? 27.000 -12.442 -12.645 1.00 40.62 167 LEU A N 1
ATOM 1337 C CA . LEU A 1 167 ? 27.907 -13.251 -11.808 1.00 40.62 167 LEU A CA 1
ATOM 1338 C C . LEU A 1 167 ? 28.488 -14.462 -12.547 1.00 40.62 167 LEU A C 1
ATOM 1340 O O . LEU A 1 167 ? 29.570 -14.924 -12.188 1.00 40.62 167 LEU A O 1
ATOM 1344 N N . THR A 1 168 ? 27.822 -14.952 -13.592 1.00 42.59 168 THR A N 1
ATOM 1345 C CA . THR A 1 168 ? 28.317 -16.070 -14.409 1.00 42.59 168 THR A CA 1
ATOM 1346 C C . THR A 1 168 ? 29.192 -15.610 -15.572 1.00 42.59 168 THR A C 1
ATOM 1348 O O . THR A 1 168 ? 30.190 -16.271 -15.856 1.00 42.59 168 THR A O 1
ATOM 1351 N N . ASP A 1 169 ? 28.926 -14.439 -16.160 1.00 43.22 169 ASP A N 1
ATOM 1352 C CA . ASP A 1 169 ? 29.662 -13.974 -17.350 1.00 43.22 169 ASP A CA 1
ATOM 1353 C C . ASP A 1 169 ? 31.035 -13.352 -17.017 1.00 43.22 169 ASP A C 1
ATOM 1355 O O . ASP A 1 169 ? 31.971 -13.397 -17.818 1.00 43.22 169 ASP A O 1
ATOM 1359 N N . ASN A 1 170 ? 31.220 -12.854 -15.789 1.00 40.41 170 ASN A N 1
ATOM 1360 C CA . ASN A 1 170 ? 32.527 -12.379 -15.310 1.00 40.41 170 ASN A CA 1
ATOM 1361 C C . ASN A 1 170 ? 33.448 -13.510 -14.811 1.00 40.41 170 ASN A C 1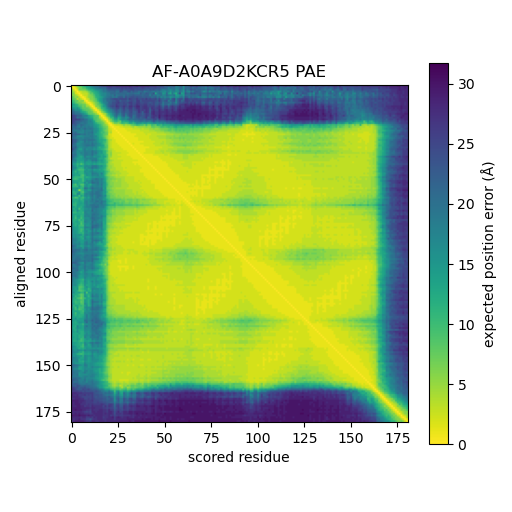
ATOM 1363 O O . ASN A 1 170 ? 34.656 -13.305 -14.667 1.00 40.41 170 ASN A O 1
ATOM 1367 N N . ALA A 1 171 ? 32.909 -14.708 -14.563 1.00 40.91 171 ALA A N 1
ATOM 1368 C CA . ALA A 1 171 ? 33.700 -15.869 -14.155 1.00 40.91 171 ALA A CA 1
ATOM 1369 C C . ALA A 1 171 ? 34.340 -16.592 -15.355 1.00 40.91 171 ALA A C 1
ATOM 1371 O O . ALA A 1 171 ? 35.391 -17.216 -15.207 1.00 40.91 171 ALA A O 1
ATOM 1372 N N . THR A 1 172 ? 33.761 -16.482 -16.554 1.00 40.44 172 THR A N 1
ATOM 1373 C CA . THR A 1 172 ? 34.301 -17.121 -17.767 1.00 40.44 172 THR A CA 1
ATOM 1374 C C . THR A 1 172 ? 35.375 -16.268 -18.452 1.00 40.44 172 THR A C 1
ATOM 1376 O O . THR A 1 172 ? 36.362 -16.814 -18.943 1.00 40.44 172 THR A O 1
ATOM 1379 N N . ASN A 1 173 ? 35.269 -14.933 -18.405 1.00 39.16 173 ASN A N 1
ATOM 1380 C CA . ASN A 1 173 ? 36.240 -14.037 -19.057 1.00 39.16 173 ASN A CA 1
ATOM 1381 C C . ASN A 1 173 ? 37.583 -13.884 -18.318 1.00 39.16 173 ASN A C 1
ATOM 1383 O O . ASN A 1 173 ? 38.576 -13.501 -18.935 1.00 39.16 173 ASN A O 1
ATOM 1387 N N . ASN A 1 174 ? 37.669 -14.245 -17.034 1.00 40.16 174 ASN A N 1
ATOM 1388 C CA . ASN A 1 174 ? 38.938 -14.220 -16.291 1.00 40.16 174 ASN A CA 1
ATOM 1389 C C . ASN A 1 174 ? 39.778 -15.505 -16.431 1.00 40.16 174 ASN A C 1
ATOM 1391 O O . ASN A 1 174 ? 40.949 -15.502 -16.050 1.00 40.16 174 ASN A O 1
ATOM 1395 N N . ASN A 1 175 ? 39.226 -16.580 -17.007 1.00 41.81 175 ASN A N 1
ATOM 1396 C CA . ASN A 1 175 ? 39.969 -17.822 -17.264 1.00 41.81 175 ASN A CA 1
ATOM 1397 C C . ASN A 1 175 ? 40.523 -17.931 -18.694 1.00 41.81 175 ASN A C 1
ATOM 1399 O O . ASN A 1 175 ? 41.438 -18.717 -18.916 1.00 41.81 175 ASN A O 1
ATOM 1403 N N . ALA A 1 176 ? 40.047 -17.124 -19.648 1.00 43.03 176 ALA A N 1
ATOM 1404 C CA . ALA A 1 176 ? 40.580 -17.125 -21.014 1.00 43.03 176 ALA A CA 1
ATOM 1405 C C . ALA A 1 176 ? 41.918 -16.371 -21.155 1.00 43.03 176 ALA A C 1
ATOM 1407 O O . ALA A 1 176 ? 42.652 -16.602 -22.109 1.00 43.03 176 ALA A O 1
ATOM 1408 N N . ASN A 1 177 ? 42.271 -15.505 -20.194 1.00 41.97 177 ASN A N 1
ATOM 1409 C CA . ASN A 1 177 ? 43.484 -14.678 -20.257 1.00 41.97 177 ASN A CA 1
ATOM 1410 C C . ASN A 1 177 ? 44.644 -15.188 -19.376 1.00 41.97 177 ASN A C 1
ATOM 1412 O O . ASN A 1 177 ? 45.633 -14.484 -19.182 1.00 41.97 177 ASN A O 1
ATOM 1416 N N . LYS A 1 178 ? 44.535 -16.408 -18.827 1.00 43.34 178 LYS A N 1
ATOM 1417 C CA . LYS A 1 178 ? 45.585 -17.048 -18.008 1.00 43.34 178 LYS A CA 1
ATOM 1418 C C . LYS A 1 178 ? 46.333 -18.194 -18.698 1.00 43.34 178 LYS A C 1
ATOM 1420 O O . LYS A 1 178 ? 47.238 -18.755 -18.094 1.00 43.34 178 LYS A O 1
ATOM 1425 N N . THR A 1 179 ? 46.013 -18.509 -19.951 1.00 44.94 179 THR A N 1
ATOM 1426 C CA . THR A 1 179 ? 46.687 -19.556 -20.748 1.00 44.94 179 THR A CA 1
ATOM 1427 C C . THR A 1 179 ? 47.572 -19.013 -21.873 1.00 44.94 179 THR A C 1
ATOM 1429 O O . THR A 1 179 ? 48.029 -19.781 -22.713 1.00 44.94 179 THR A O 1
ATOM 1432 N N . ALA A 1 180 ? 47.869 -17.711 -21.876 1.00 46.50 180 ALA A N 1
ATOM 1433 C CA . ALA A 1 180 ? 48.816 -17.101 -22.808 1.00 46.50 180 ALA A CA 1
ATOM 1434 C C . ALA A 1 180 ? 49.916 -16.326 -22.064 1.00 46.50 180 ALA A C 1
ATOM 1436 O O . ALA A 1 180 ? 49.987 -15.099 -22.142 1.00 46.50 180 ALA A O 1
ATOM 1437 N N . LYS A 1 181 ? 50.767 -17.042 -21.320 1.00 36.25 181 LYS A N 1
ATOM 1438 C CA . LYS A 1 181 ? 52.164 -16.651 -21.093 1.00 36.25 181 LYS A CA 1
ATOM 1439 C C . LYS A 1 181 ? 53.002 -17.811 -20.582 1.00 36.25 181 LYS A C 1
ATOM 1441 O O . LYS A 1 181 ? 52.501 -18.533 -19.695 1.00 36.25 181 LYS A O 1
#

pLDDT: mean 80.64, std 20.15, range [33.78, 98.0]

Foldseek 3Di:
DDQPLVVVVDDDADDDDDDFPDDLVLLVVLVVCCVPQQVVLVVVLVVLLVVLSVVLSCVQVVNDPDDNVVSLVSNVVSLVVSLVSLVVCLVSRDGPLVNLLSVLSNLVSVLSSVLSVQVSVVCVVPVHQDPVNVVVSCVVRVVVVVVSNVSNSHSVVHSVCSVCVVVVVVVVVVVVPPPPD

Sequence (181 aa):
MKKLLITLLFVFITAGLCFAGSSMEEIKQDLGVYNTEINPKIVDGLSKIEQEMIEIDNVLEGKSKKNIQTILKVVENQVNSIEKHMKEQASKIKTPEVKRYHDVTLEYIKARYAFLKDVVDTYVKKGKIEESDQEKLVKKYSGTFEKLNKENAEALQVLMNVLHVNLTDNATNNNANKTAK

Radius of gyration: 20.89 Å; Cα contacts (8 Å, |Δi|>4): 134; chains: 1; bounding box: 70×31×49 Å

Nearest PDB structures (foldseek):
  6s37-assembly1_A  TM=5.709E-01  e=1.919E+00  Pseudomonas putida KT2440
  3na7-assembly1_A  TM=3.463E-01  e=2.018E+00  Helicobacter pylori NCTC 11638
  9brq-assembly1_m  TM=2.394E-01  e=4.495E+00  Mus musculus

Organism: NCBI:txid2838699